Protein AF-A0A165PDV1-F1 (afdb_monomer_lite)

Structure (mmCIF, N/CA/C/O backbone):
data_AF-A0A165PDV1-F1
#
_entry.id   AF-A0A165PDV1-F1
#
loop_
_atom_site.group_PDB
_atom_site.id
_atom_site.type_symbol
_atom_site.label_atom_id
_atom_site.label_alt_id
_atom_site.label_comp_id
_atom_site.label_asym_id
_atom_site.label_entity_id
_atom_site.label_seq_id
_atom_site.pdbx_PDB_ins_code
_atom_site.Cartn_x
_atom_site.Cartn_y
_atom_site.Cartn_z
_atom_site.occupancy
_atom_site.B_iso_or_equiv
_atom_site.auth_seq_id
_atom_site.auth_comp_id
_atom_site.auth_asym_id
_atom_site.auth_atom_id
_atom_site.pdbx_PDB_model_num
ATOM 1 N N . MET A 1 1 ? 42.945 6.197 1.488 1.00 40.88 1 MET A N 1
ATOM 2 C CA . MET A 1 1 ? 42.603 5.191 0.458 1.00 40.88 1 MET A CA 1
ATOM 3 C C . MET A 1 1 ? 41.337 4.488 0.914 1.00 40.88 1 MET A C 1
ATOM 5 O O . MET A 1 1 ? 41.412 3.704 1.847 1.00 40.88 1 MET A O 1
ATOM 9 N N . SER A 1 2 ? 40.175 4.848 0.363 1.00 43.56 2 SER A N 1
ATOM 10 C CA . SER A 1 2 ? 38.901 4.255 0.790 1.00 43.56 2 SER A CA 1
ATOM 11 C C . SER A 1 2 ? 38.740 2.892 0.115 1.00 43.56 2 SER A C 1
ATOM 13 O O . SER A 1 2 ? 38.616 2.815 -1.110 1.00 43.56 2 SER A O 1
ATOM 15 N N . GLY A 1 3 ? 38.866 1.820 0.898 1.00 48.72 3 GLY A N 1
ATOM 16 C CA . GLY A 1 3 ? 38.749 0.447 0.422 1.00 48.72 3 GLY A CA 1
ATOM 17 C C . GLY A 1 3 ? 37.304 0.144 0.051 1.00 48.72 3 GLY A C 1
ATOM 18 O O . GLY A 1 3 ? 36.425 0.149 0.906 1.00 48.72 3 GLY A O 1
ATOM 19 N N . ARG A 1 4 ? 37.048 -0.117 -1.233 1.00 60.25 4 ARG A N 1
ATOM 20 C CA . ARG A 1 4 ? 35.773 -0.682 -1.680 1.00 60.25 4 ARG A CA 1
ATOM 21 C C . ARG A 1 4 ? 35.709 -2.121 -1.166 1.00 60.25 4 ARG A C 1
ATOM 23 O O . ARG A 1 4 ? 36.404 -2.982 -1.700 1.00 60.25 4 ARG A O 1
ATOM 30 N N . VAL A 1 5 ? 34.911 -2.364 -0.128 1.00 63.12 5 VAL A N 1
ATOM 31 C CA . VAL A 1 5 ? 34.589 -3.718 0.339 1.00 63.12 5 VAL A CA 1
ATOM 32 C C . VAL A 1 5 ? 33.750 -4.374 -0.753 1.00 63.12 5 VAL A C 1
ATOM 34 O O . VAL A 1 5 ? 32.590 -4.029 -0.964 1.00 63.12 5 VAL A O 1
ATOM 37 N N . GLN A 1 6 ? 34.372 -5.249 -1.536 1.00 61.44 6 GLN A N 1
ATOM 38 C CA . GLN A 1 6 ? 33.657 -6.086 -2.490 1.00 61.44 6 GLN A CA 1
ATOM 39 C C . GLN A 1 6 ? 32.950 -7.174 -1.678 1.00 61.44 6 GLN A C 1
ATOM 41 O O . GLN A 1 6 ? 33.619 -8.002 -1.070 1.00 61.44 6 GLN A O 1
ATOM 46 N N . LEU A 1 7 ? 31.616 -7.157 -1.639 1.00 64.62 7 LEU A N 1
ATOM 47 C CA . LEU A 1 7 ? 30.826 -8.285 -1.140 1.00 64.62 7 LEU A CA 1
ATOM 48 C C . LEU A 1 7 ? 31.029 -9.441 -2.127 1.00 64.62 7 LEU A C 1
ATOM 50 O O . LEU A 1 7 ? 30.546 -9.379 -3.258 1.00 64.62 7 LEU A O 1
ATOM 54 N N . GLN A 1 8 ? 31.838 -10.432 -1.748 1.00 64.81 8 GLN A N 1
ATOM 55 C CA . GLN A 1 8 ? 32.275 -11.506 -2.650 1.00 64.81 8 GLN A CA 1
ATOM 56 C C . GLN A 1 8 ? 31.318 -12.710 -2.676 1.00 64.81 8 GLN A C 1
ATOM 58 O O . GLN A 1 8 ? 31.471 -13.569 -3.542 1.00 64.81 8 GLN A O 1
ATOM 63 N N . HIS A 1 9 ? 30.288 -12.745 -1.822 1.00 70.00 9 HIS A N 1
ATOM 64 C CA . HIS A 1 9 ? 29.320 -13.844 -1.783 1.00 70.00 9 HIS A CA 1
ATOM 65 C C . HIS A 1 9 ? 27.869 -13.338 -1.711 1.00 70.00 9 HIS A C 1
ATOM 67 O O . HIS A 1 9 ? 27.380 -12.929 -0.658 1.00 70.00 9 HIS A O 1
ATOM 73 N N . LEU A 1 10 ? 27.191 -13.361 -2.866 1.00 81.25 10 LEU A N 1
ATOM 74 C CA . LEU A 1 10 ? 25.752 -13.125 -3.019 1.00 81.25 10 LEU A CA 1
ATOM 75 C C . LEU A 1 10 ? 25.093 -14.422 -3.504 1.00 81.25 10 LEU A C 1
ATOM 77 O O . LEU A 1 10 ? 25.479 -14.947 -4.549 1.00 81.25 10 LEU A O 1
ATOM 81 N N . GLU A 1 11 ? 24.095 -14.910 -2.774 1.00 82.62 11 GLU A N 1
ATOM 82 C CA . GLU A 1 11 ? 23.264 -16.054 -3.163 1.00 82.62 11 GLU A CA 1
ATOM 83 C C . GLU A 1 11 ? 21.840 -15.580 -3.474 1.00 82.62 11 GLU A C 1
ATOM 85 O O . GLU A 1 11 ? 21.378 -14.570 -2.943 1.00 82.62 11 GLU A O 1
ATOM 90 N N . LEU A 1 12 ? 21.153 -16.271 -4.384 1.00 82.12 12 LEU A N 1
ATOM 91 C CA . LEU A 1 12 ? 19.757 -15.974 -4.706 1.00 82.12 12 LEU A CA 1
ATOM 92 C C . LEU A 1 12 ? 18.858 -16.638 -3.662 1.00 82.12 12 LEU A C 1
ATOM 94 O O . LEU A 1 12 ? 18.940 -17.850 -3.468 1.00 82.12 12 LEU A O 1
ATOM 98 N N . ASP A 1 13 ? 18.005 -15.850 -3.014 1.00 81.56 13 ASP A N 1
ATOM 99 C CA . ASP A 1 13 ? 16.965 -16.369 -2.132 1.00 81.56 13 ASP A CA 1
ATOM 100 C C . ASP A 1 13 ? 15.826 -17.034 -2.929 1.00 81.56 13 ASP A C 1
ATOM 102 O O . ASP A 1 13 ? 15.763 -16.972 -4.161 1.00 81.56 13 ASP A O 1
ATOM 106 N N . GLU A 1 14 ? 14.898 -17.675 -2.219 1.00 80.38 14 GLU A N 1
ATOM 107 C CA . GLU A 1 14 ? 13.729 -18.357 -2.799 1.00 80.38 14 GLU A CA 1
ATOM 108 C C . GLU A 1 14 ? 12.829 -17.420 -3.630 1.00 80.38 14 GLU A C 1
ATOM 110 O O . GLU A 1 14 ? 12.057 -17.879 -4.472 1.00 80.38 14 GLU A O 1
ATOM 115 N N . ASN A 1 15 ? 12.966 -16.103 -3.443 1.00 80.06 15 ASN A N 1
ATOM 116 C CA . ASN A 1 15 ? 12.245 -15.065 -4.175 1.00 80.06 15 ASN A CA 1
ATOM 117 C C . ASN A 1 15 ? 13.046 -14.510 -5.372 1.00 80.06 15 ASN A C 1
ATOM 119 O O . ASN A 1 15 ? 12.583 -13.595 -6.057 1.00 80.06 15 ASN A O 1
ATOM 123 N N . GLY A 1 16 ? 14.232 -15.061 -5.658 1.00 81.06 16 GLY A N 1
ATOM 124 C CA . GLY A 1 16 ? 15.114 -14.629 -6.744 1.00 81.06 16 GLY A CA 1
ATOM 125 C C . GLY A 1 16 ? 15.864 -13.322 -6.462 1.00 81.06 16 GLY A C 1
ATOM 126 O O . GLY A 1 16 ? 16.356 -12.679 -7.393 1.00 81.06 16 GLY A O 1
ATOM 127 N N . THR A 1 17 ? 15.952 -12.915 -5.199 1.00 82.19 17 THR A N 1
ATOM 128 C CA . THR A 1 17 ? 16.648 -11.717 -4.721 1.00 82.19 17 THR A CA 1
ATOM 129 C C . THR A 1 17 ? 18.070 -12.083 -4.304 1.00 82.19 17 THR A C 1
ATOM 131 O O . THR A 1 17 ? 18.278 -13.045 -3.572 1.00 82.19 17 THR A O 1
ATOM 134 N N . ALA A 1 18 ? 19.075 -11.332 -4.762 1.00 80.50 18 ALA A N 1
ATOM 135 C CA . ALA A 1 18 ? 20.468 -11.579 -4.386 1.00 80.50 18 ALA A CA 1
ATOM 136 C C . ALA A 1 18 ? 20.749 -11.033 -2.974 1.00 80.50 18 ALA A C 1
ATOM 138 O O . ALA A 1 18 ? 20.727 -9.818 -2.770 1.00 80.50 18 ALA A O 1
ATOM 139 N N . VAL A 1 19 ? 21.030 -11.919 -2.018 1.00 78.69 19 VAL A N 1
ATOM 140 C CA . VAL A 1 19 ? 21.302 -11.598 -0.609 1.00 78.69 19 VAL A CA 1
ATOM 141 C C . VAL A 1 19 ? 22.721 -12.043 -0.242 1.00 78.69 19 VAL A C 1
ATOM 143 O O . VAL A 1 19 ? 23.192 -13.089 -0.686 1.00 78.69 19 VAL A O 1
ATOM 146 N N . SER A 1 20 ? 23.432 -11.234 0.551 1.00 80.62 20 SER A N 1
ATOM 147 C CA . SER A 1 20 ? 24.777 -11.584 1.028 1.00 80.62 20 SER A CA 1
ATOM 148 C C . SER A 1 20 ? 24.715 -12.675 2.092 1.00 80.62 20 SER A C 1
ATOM 150 O O . SER A 1 20 ? 23.933 -12.586 3.039 1.00 80.62 20 SER A O 1
ATOM 152 N N . THR A 1 21 ? 25.562 -13.694 1.947 1.00 69.50 21 THR A N 1
ATOM 153 C CA . THR A 1 21 ? 25.700 -14.783 2.926 1.00 69.50 21 THR A CA 1
ATOM 154 C C . THR A 1 21 ? 26.739 -14.497 4.004 1.00 69.50 21 THR A C 1
ATOM 156 O O . THR A 1 21 ? 26.901 -15.291 4.936 1.00 69.50 21 THR A O 1
ATOM 159 N N . ASP A 1 22 ? 27.437 -13.362 3.915 1.00 77.44 22 ASP A N 1
ATOM 160 C CA . ASP A 1 22 ? 28.474 -13.004 4.868 1.00 77.44 22 ASP A CA 1
ATOM 161 C C . ASP A 1 22 ? 27.867 -12.800 6.261 1.00 77.44 22 ASP A C 1
ATOM 163 O O . ASP A 1 22 ? 26.935 -12.020 6.465 1.00 77.44 22 ASP A O 1
ATOM 167 N N . LYS A 1 23 ? 28.441 -13.482 7.262 1.00 58.94 23 LYS A N 1
ATOM 168 C CA . LYS A 1 23 ? 28.029 -13.406 8.680 1.00 58.94 23 LYS A CA 1
ATOM 169 C C . LYS A 1 23 ? 27.973 -11.977 9.228 1.00 58.94 23 LYS A C 1
ATOM 171 O O . LYS A 1 23 ? 27.290 -11.737 10.218 1.00 58.94 23 LYS A O 1
ATOM 176 N N . TRP A 1 24 ? 28.684 -11.047 8.598 1.00 61.00 24 TRP A N 1
ATOM 177 C CA . TRP A 1 24 ? 28.699 -9.639 8.973 1.00 61.00 24 TRP A CA 1
ATOM 178 C C . TRP A 1 24 ? 27.461 -8.866 8.508 1.00 61.00 24 TRP A C 1
ATOM 180 O O . TRP A 1 24 ? 27.033 -7.965 9.217 1.00 61.00 24 TRP A O 1
ATOM 190 N N . ALA A 1 25 ? 26.836 -9.261 7.394 1.00 61.56 25 ALA A N 1
ATOM 191 C CA . ALA A 1 25 ? 25.625 -8.613 6.887 1.00 61.56 25 ALA A CA 1
ATOM 192 C C . ALA A 1 25 ? 24.410 -8.844 7.803 1.00 61.56 25 ALA A C 1
ATOM 194 O O . ALA A 1 25 ? 23.501 -8.022 7.844 1.00 61.56 25 ALA A O 1
ATOM 195 N N . LYS A 1 26 ? 24.404 -9.941 8.575 1.00 56.50 26 LYS A N 1
ATOM 196 C CA . LYS A 1 26 ? 23.395 -10.177 9.619 1.00 56.50 26 LYS A CA 1
ATOM 197 C C . LYS A 1 26 ? 23.551 -9.239 10.818 1.00 56.50 26 LYS A C 1
ATOM 199 O O . LYS A 1 26 ? 22.550 -8.878 11.408 1.00 56.50 26 LYS A O 1
ATOM 204 N N . ARG A 1 27 ? 24.776 -8.811 11.144 1.00 54.25 27 ARG A N 1
ATOM 205 C CA . ARG A 1 27 ? 25.052 -7.995 12.336 1.00 54.25 27 ARG A CA 1
ATOM 206 C C . ARG A 1 27 ? 24.675 -6.524 12.166 1.00 54.25 27 ARG A C 1
ATOM 208 O O . ARG A 1 27 ? 24.264 -5.915 13.138 1.00 54.25 27 ARG A O 1
ATOM 215 N N . ASP A 1 28 ? 24.759 -5.981 10.953 1.00 54.06 28 ASP A N 1
ATOM 216 C CA . ASP A 1 28 ? 24.302 -4.607 10.676 1.00 54.06 28 ASP A CA 1
ATOM 217 C C . ASP A 1 28 ? 22.769 -4.483 10.659 1.00 54.06 28 ASP A C 1
ATOM 219 O O . ASP A 1 28 ? 22.248 -3.376 10.709 1.00 54.06 28 ASP A O 1
ATOM 223 N N . LYS A 1 29 ? 22.031 -5.602 10.617 1.00 50.38 29 LYS A N 1
ATOM 224 C CA . LYS A 1 29 ? 20.566 -5.587 10.712 1.00 50.38 29 LYS A CA 1
ATOM 225 C C . LYS A 1 29 ? 20.054 -5.506 12.158 1.00 50.38 29 LYS A C 1
ATOM 227 O O . LYS A 1 29 ? 18.933 -5.060 12.353 1.00 50.38 29 LYS A O 1
ATOM 232 N N . ASP A 1 30 ? 20.875 -5.881 13.141 1.00 44.62 30 ASP A N 1
ATOM 233 C CA . ASP A 1 30 ? 20.475 -5.984 14.553 1.00 44.62 30 ASP A CA 1
ATOM 234 C C . ASP A 1 30 ? 20.898 -4.762 15.408 1.00 44.62 30 ASP A C 1
ATOM 236 O O . ASP A 1 30 ? 20.694 -4.769 16.617 1.00 44.62 30 ASP A O 1
ATOM 240 N N . VAL A 1 31 ? 21.515 -3.721 14.826 1.00 43.72 31 VAL A N 1
ATOM 241 C CA . VAL A 1 31 ? 22.030 -2.542 15.573 1.00 43.72 31 VAL A CA 1
ATOM 242 C C . VAL A 1 31 ? 21.138 -1.293 15.429 1.00 43.72 31 VAL A C 1
ATOM 244 O O . VAL A 1 31 ? 21.372 -0.300 16.105 1.00 43.72 31 VAL A O 1
ATOM 247 N N . ASP A 1 32 ? 20.080 -1.343 14.616 1.00 39.69 32 ASP A N 1
ATOM 248 C CA . ASP A 1 32 ? 19.134 -0.224 14.416 1.00 39.69 32 ASP A CA 1
ATOM 249 C C . ASP A 1 32 ? 17.796 -0.401 15.176 1.00 39.69 32 ASP A C 1
ATOM 251 O O . ASP A 1 32 ? 16.843 0.334 14.930 1.00 39.69 32 ASP A O 1
ATOM 255 N N . GLU A 1 33 ? 17.692 -1.373 16.095 1.00 44.47 33 GLU A N 1
ATOM 256 C CA . GLU A 1 33 ? 16.431 -1.712 16.793 1.00 44.47 33 GLU A CA 1
ATOM 257 C C . GLU A 1 33 ? 16.478 -1.501 18.324 1.00 44.47 33 GLU A C 1
ATOM 259 O O . GLU A 1 33 ? 15.664 -2.053 19.059 1.00 44.47 33 GLU A O 1
ATOM 264 N N . GLU A 1 34 ? 17.399 -0.669 18.824 1.00 46.69 34 GLU A N 1
ATOM 265 C CA . GLU A 1 34 ? 17.413 -0.241 20.233 1.00 46.69 34 GLU A CA 1
ATOM 266 C C . GLU A 1 34 ? 17.798 1.246 20.352 1.00 46.69 34 GLU A C 1
ATOM 268 O O . GLU A 1 34 ? 18.947 1.604 20.597 1.00 46.69 34 GLU A O 1
ATOM 273 N N . SER A 1 35 ? 16.821 2.133 20.145 1.00 35.59 35 SER A N 1
ATOM 274 C CA . SER A 1 35 ? 16.885 3.533 20.584 1.00 35.59 35 SER A CA 1
ATOM 275 C C . SER A 1 35 ? 15.494 3.986 21.024 1.00 35.59 35 SER A C 1
ATOM 277 O O . SER A 1 35 ? 14.691 4.434 20.213 1.00 35.59 35 SER A O 1
ATOM 279 N N . GLU A 1 36 ? 15.257 3.787 22.319 1.00 41.06 36 GLU A N 1
ATOM 280 C CA . GLU A 1 36 ? 14.521 4.654 23.250 1.00 41.06 36 GLU A CA 1
ATOM 281 C C . GLU A 1 36 ? 13.168 5.240 22.804 1.00 41.06 36 GLU A C 1
ATOM 283 O O . GLU A 1 36 ? 13.055 6.244 22.107 1.00 41.06 36 GLU A O 1
ATOM 288 N N . ASP A 1 37 ? 12.137 4.578 23.328 1.00 46.72 37 ASP A N 1
ATOM 289 C CA . ASP A 1 37 ? 10.961 5.143 23.992 1.00 46.72 37 ASP A CA 1
ATOM 290 C C . ASP A 1 37 ? 11.191 6.543 24.612 1.00 46.72 37 ASP A C 1
ATOM 292 O O . ASP A 1 37 ? 11.843 6.672 25.643 1.00 46.72 37 ASP A O 1
ATOM 296 N N . GLU A 1 38 ? 10.598 7.579 24.013 1.00 38.28 38 GLU A N 1
ATOM 297 C CA . GLU A 1 38 ? 10.063 8.738 24.739 1.00 38.28 38 GLU A CA 1
ATOM 298 C C . GLU A 1 38 ? 8.799 9.218 24.007 1.00 38.28 38 GLU A C 1
ATOM 300 O O . GLU A 1 38 ? 8.846 9.836 22.943 1.00 38.28 38 GLU A O 1
ATOM 305 N N . SER A 1 39 ? 7.642 8.833 24.547 1.00 47.12 39 SER A N 1
ATOM 306 C CA . SER A 1 39 ? 6.327 9.297 24.104 1.00 47.12 39 SER A CA 1
ATOM 307 C C . SER A 1 39 ? 5.935 10.545 24.894 1.00 47.12 39 SER A C 1
ATOM 309 O O . SER A 1 39 ? 5.445 10.432 26.016 1.00 47.12 39 SER A O 1
ATOM 311 N N . GLU A 1 40 ? 6.094 11.721 24.292 1.00 42.53 40 GLU A N 1
ATOM 312 C CA . GLU A 1 40 ? 5.403 12.953 24.688 1.00 42.53 40 GLU A CA 1
ATOM 313 C C . GLU A 1 40 ? 4.622 13.484 23.475 1.00 42.53 40 GLU A C 1
ATOM 315 O O . GLU A 1 40 ? 5.125 14.268 22.674 1.00 42.53 40 GLU A O 1
ATOM 320 N N . GLU A 1 41 ? 3.382 13.016 23.311 1.00 39.50 41 GLU A N 1
ATOM 321 C CA . GLU A 1 41 ? 2.392 13.674 22.452 1.00 39.50 41 GLU A CA 1
ATOM 322 C C . GLU A 1 41 ? 1.571 14.641 23.319 1.00 39.50 41 GLU A C 1
ATOM 324 O O . GLU A 1 41 ? 0.667 14.240 24.056 1.00 39.50 41 GLU A O 1
ATOM 329 N N . GLU A 1 42 ? 1.915 15.930 23.253 1.00 42.09 42 GLU A N 1
ATOM 330 C CA . GLU A 1 42 ? 1.002 17.017 23.604 1.00 42.09 42 GLU A CA 1
ATOM 331 C C . GLU A 1 42 ? -0.017 17.184 22.467 1.00 42.09 42 GLU A C 1
ATOM 333 O O . GLU A 1 42 ? 0.282 17.757 21.419 1.00 42.09 42 GLU A O 1
ATOM 338 N N . GLU A 1 43 ? -1.236 16.687 22.670 1.00 39.53 43 GLU A N 1
ATOM 339 C CA . GLU A 1 43 ? -2.384 17.078 21.853 1.00 39.53 43 GLU A CA 1
ATOM 340 C C . GLU A 1 43 ? -2.950 18.411 22.375 1.00 39.53 43 GLU A C 1
ATOM 342 O O . GLU A 1 43 ? -3.709 18.457 23.347 1.00 39.53 43 GLU A O 1
ATOM 347 N N . GLU A 1 44 ? -2.587 19.517 21.717 1.00 39.19 44 GLU A N 1
ATOM 348 C CA . GLU A 1 44 ? -3.406 20.732 21.719 1.00 39.19 44 GLU A CA 1
ATOM 349 C C . GLU A 1 44 ? -4.636 20.506 20.828 1.00 39.19 44 GLU A C 1
ATOM 351 O O . GLU A 1 44 ? -4.617 20.736 19.618 1.00 39.19 44 GLU A O 1
ATOM 356 N N . GLU A 1 45 ? -5.737 20.076 21.439 1.00 36.00 45 GLU A N 1
ATOM 357 C CA . GLU A 1 45 ? -7.057 20.122 20.814 1.00 36.00 45 GLU A CA 1
ATOM 358 C C . GLU A 1 45 ? -7.644 21.530 20.997 1.00 36.00 45 GLU A C 1
ATOM 360 O O . GLU A 1 45 ? -8.338 21.852 21.964 1.00 36.00 45 GLU A O 1
ATOM 365 N N . SER A 1 46 ? -7.295 22.403 20.054 1.00 46.75 46 SER A N 1
ATOM 366 C CA . SER A 1 46 ? -8.003 23.651 19.791 1.00 46.75 46 SER A CA 1
ATOM 367 C C . SER A 1 46 ? -9.271 23.332 18.999 1.00 46.75 46 SER A C 1
ATOM 369 O O . SER A 1 46 ? -9.241 23.350 17.770 1.00 46.75 46 SER A O 1
ATOM 371 N N . GLU A 1 47 ? -10.391 23.105 19.680 1.00 35.38 47 GLU A N 1
ATOM 372 C CA . GLU A 1 47 ? -11.708 23.159 19.040 1.00 35.38 47 GLU A CA 1
ATOM 373 C C . GLU A 1 47 ? -12.541 24.286 19.659 1.00 35.38 47 GLU A C 1
ATOM 375 O O . GLU A 1 47 ? -13.221 24.167 20.680 1.00 35.38 47 GLU A O 1
ATOM 380 N N . ASP A 1 48 ? -12.374 25.437 19.012 1.00 39.59 48 ASP A N 1
ATOM 381 C CA . ASP A 1 48 ? -13.325 26.529 18.898 1.00 39.59 48 ASP A CA 1
ATOM 382 C C . ASP A 1 48 ? -14.708 25.960 18.545 1.00 39.59 48 ASP A C 1
ATOM 384 O O . ASP A 1 48 ? -14.970 25.567 17.412 1.00 39.59 48 ASP A O 1
ATOM 388 N N . SER A 1 49 ? -15.585 25.851 19.543 1.00 34.84 49 SER A N 1
ATOM 389 C CA . SER A 1 49 ? -17.009 25.636 19.307 1.00 34.84 49 SER A CA 1
ATOM 390 C C . SER A 1 49 ? -17.709 26.962 19.535 1.00 34.84 49 SER A C 1
ATOM 392 O O . SER A 1 49 ? -18.119 27.288 20.654 1.00 34.84 49 SER A O 1
ATOM 394 N N . GLU A 1 50 ? -17.813 27.714 18.443 1.00 38.88 50 GLU A N 1
ATOM 395 C CA . GLU A 1 50 ? -18.727 28.832 18.308 1.00 38.88 50 GLU A CA 1
ATOM 396 C C . GLU A 1 50 ? -20.156 28.418 18.694 1.00 38.88 50 GLU A C 1
ATOM 398 O O . GLU A 1 50 ? -20.620 27.288 18.520 1.00 38.88 50 GLU A O 1
ATOM 403 N N . GLU A 1 51 ? -20.809 29.402 19.285 1.00 45.47 51 GLU A N 1
ATOM 404 C CA . GLU A 1 51 ? -22.186 29.483 19.725 1.00 45.47 51 GLU A CA 1
ATOM 405 C C . GLU A 1 51 ? -23.177 29.193 18.589 1.00 45.47 51 GLU A C 1
ATOM 407 O O . GLU A 1 51 ? -23.222 29.924 17.609 1.00 45.47 51 GLU A O 1
ATOM 412 N N . GLU A 1 52 ? -24.041 28.191 18.760 1.00 37.66 52 GLU A N 1
ATOM 413 C CA . GLU A 1 52 ? -25.351 28.163 18.105 1.00 37.66 52 GLU A CA 1
ATOM 414 C C . GLU A 1 52 ? -26.413 27.754 19.132 1.00 37.66 52 GLU A C 1
ATOM 416 O O . GLU A 1 52 ? -26.375 26.700 19.774 1.00 37.66 52 GLU A O 1
ATOM 421 N N . VAL A 1 53 ? -27.335 28.687 19.315 1.00 45.84 53 VAL A N 1
ATOM 422 C CA . VAL A 1 53 ? -28.530 28.643 20.145 1.00 45.84 53 VAL A CA 1
ATOM 423 C C . VAL A 1 53 ? -29.562 27.692 19.536 1.00 45.84 53 VAL A C 1
ATOM 425 O O . VAL A 1 53 ? -29.903 27.857 18.375 1.00 45.84 53 VAL A O 1
ATOM 428 N N . ASP A 1 54 ? -30.135 26.767 20.314 1.00 30.41 54 ASP A N 1
ATOM 429 C CA . ASP A 1 54 ? -31.588 26.539 20.267 1.00 30.41 54 ASP A CA 1
ATOM 430 C C . ASP A 1 54 ? -32.123 25.762 21.483 1.00 30.41 54 ASP A C 1
ATOM 432 O O . ASP A 1 54 ? -31.447 24.974 22.143 1.00 30.41 54 ASP A O 1
ATOM 436 N N . GLU A 1 55 ? -33.373 26.081 21.778 1.00 36.53 55 GLU A N 1
ATOM 437 C CA . GLU A 1 55 ? -34.173 25.925 22.981 1.00 36.53 55 GLU A CA 1
ATOM 438 C C . GLU A 1 55 ? -34.465 24.479 23.428 1.00 36.53 55 GLU A C 1
ATOM 440 O O . GLU A 1 55 ? -34.720 23.583 22.626 1.00 36.53 55 GLU A O 1
ATOM 445 N N . GLY A 1 56 ? -34.559 24.242 24.750 1.00 32.69 56 GLY A N 1
ATOM 446 C CA . GLY A 1 56 ? -34.973 22.913 25.216 1.00 32.69 56 GLY A CA 1
ATOM 447 C C . GLY A 1 56 ? -35.066 22.615 26.714 1.00 32.69 56 GLY A C 1
ATOM 448 O O . GLY A 1 56 ? -34.517 21.623 27.164 1.00 32.69 56 GLY A O 1
ATOM 449 N N . THR A 1 57 ? -35.855 23.393 27.462 1.00 32.12 57 THR A N 1
ATOM 450 C CA . THR A 1 57 ? -36.614 22.980 28.673 1.00 32.12 57 THR A CA 1
ATOM 451 C C . THR A 1 57 ? -35.898 22.483 29.962 1.00 32.12 57 THR A C 1
ATOM 453 O O . THR A 1 57 ? -35.573 21.314 30.155 1.00 32.12 57 THR A O 1
ATOM 456 N N . SER A 1 58 ? -35.999 23.364 30.970 1.00 37.62 58 SER A N 1
ATOM 457 C CA . SER A 1 58 ? -36.296 23.110 32.397 1.00 37.62 58 SER A CA 1
ATOM 458 C C . SER A 1 58 ? -35.143 22.759 33.352 1.00 37.62 58 SER A C 1
ATOM 460 O O . SER A 1 58 ? -34.716 21.624 33.506 1.00 37.62 58 SER A O 1
ATOM 462 N N . SER A 1 59 ? -34.748 23.708 34.196 1.00 37.56 59 SER A N 1
ATOM 463 C CA . SER A 1 59 ? -35.371 23.908 35.513 1.00 37.56 59 SER A CA 1
ATOM 464 C C . SER A 1 59 ? -34.570 24.930 36.324 1.00 37.56 59 SER A C 1
ATOM 466 O O . SER A 1 59 ? -33.348 25.013 36.302 1.00 37.56 59 SER A O 1
ATOM 468 N N . LYS A 1 60 ? -35.327 25.792 36.987 1.00 48.47 60 LYS A N 1
ATOM 469 C CA . LYS A 1 60 ? -34.911 27.049 37.593 1.00 48.47 60 LYS A CA 1
ATOM 470 C C . LYS A 1 60 ? -34.297 26.798 38.971 1.00 48.47 60 LYS A C 1
ATOM 472 O O . LYS A 1 60 ? -35.038 26.540 39.913 1.00 48.47 60 LYS A O 1
ATOM 477 N N . GLN A 1 61 ? -32.982 26.960 39.111 1.00 46.22 61 GLN A N 1
ATOM 478 C CA . GLN A 1 61 ? -32.351 27.356 40.375 1.00 46.22 61 GLN A CA 1
ATOM 479 C C . GLN A 1 61 ? -31.183 28.309 40.083 1.00 46.22 61 GLN A C 1
ATOM 481 O O . GLN A 1 61 ? -30.347 27.973 39.247 1.00 46.22 61 GLN A O 1
ATOM 486 N N . PRO A 1 62 ? -31.079 29.470 40.759 1.00 42.44 62 PRO A N 1
ATOM 487 C CA . PRO A 1 62 ? -29.865 30.271 40.718 1.00 42.44 62 PRO A CA 1
ATOM 488 C C . PRO A 1 62 ? -28.799 29.529 41.530 1.00 42.44 62 PRO A C 1
ATOM 490 O O . PRO A 1 62 ? -28.674 29.706 42.741 1.00 42.44 62 PRO A O 1
ATOM 493 N N . GLN A 1 63 ? -28.067 28.626 40.880 1.00 52.53 63 GLN A N 1
ATOM 494 C CA . GLN A 1 63 ? -26.806 28.147 41.425 1.00 52.53 63 GLN A CA 1
ATOM 495 C C . GLN A 1 63 ? -25.883 29.361 41.387 1.00 52.53 63 GLN A C 1
ATOM 497 O O . GLN A 1 63 ? -25.551 29.841 40.308 1.00 52.53 63 GLN A O 1
ATOM 502 N N . GLN A 1 64 ? -25.553 29.897 42.563 1.00 62.41 64 GLN A N 1
ATOM 503 C CA . GLN A 1 64 ? -24.483 30.877 42.717 1.00 62.41 64 GLN A CA 1
ATOM 504 C C . GLN A 1 64 ? -23.314 30.414 41.847 1.00 62.41 64 GLN A C 1
ATOM 506 O O . GLN A 1 64 ? -22.865 29.273 42.000 1.00 62.41 64 GLN A O 1
ATOM 511 N N . GLU A 1 65 ? -22.895 31.251 40.899 1.00 60.03 65 GLU A N 1
ATOM 512 C CA . GLU A 1 65 ? -21.758 30.988 40.018 1.00 60.03 65 GLU A CA 1
ATOM 513 C C . GLU A 1 65 ? -20.478 31.031 40.853 1.00 60.03 65 GLU A C 1
ATOM 515 O O . GLU A 1 65 ? -19.698 31.976 40.825 1.00 60.03 65 GLU A O 1
ATOM 520 N N . LEU A 1 66 ? -20.301 30.005 41.679 1.00 64.31 66 LEU A N 1
ATOM 521 C CA . LEU A 1 66 ? -19.075 29.758 42.397 1.00 64.31 66 LEU A CA 1
ATOM 522 C C . LEU A 1 66 ? -18.036 29.395 41.356 1.00 64.31 66 LEU A C 1
ATOM 524 O O . LEU A 1 66 ? -18.214 28.469 40.553 1.00 64.31 66 LEU A O 1
ATOM 528 N N . THR A 1 67 ? -16.937 30.127 41.393 1.00 76.50 67 THR A N 1
ATOM 529 C CA . THR A 1 67 ? -15.799 29.873 40.527 1.00 76.50 67 THR A CA 1
ATOM 530 C C . THR A 1 67 ? -15.322 28.426 40.712 1.00 76.50 67 THR A C 1
ATOM 532 O O . THR A 1 67 ? -15.512 27.788 41.755 1.00 76.50 67 THR A O 1
ATOM 535 N N . ARG A 1 68 ? -14.667 27.859 39.691 1.00 75.75 68 ARG A N 1
ATOM 536 C CA . ARG A 1 68 ? -14.140 26.479 39.737 1.00 75.75 68 ARG A CA 1
ATOM 537 C C . ARG A 1 68 ? -13.246 26.230 40.965 1.00 75.75 68 ARG A C 1
ATOM 539 O O . ARG A 1 68 ? -13.174 25.095 41.442 1.00 75.75 68 ARG A O 1
ATOM 546 N N . ALA A 1 69 ? -12.600 27.279 41.479 1.00 75.56 69 ALA A N 1
ATOM 547 C CA . ALA A 1 69 ? -11.810 27.260 42.706 1.00 75.56 69 ALA A CA 1
ATOM 548 C C . ALA A 1 69 ? -12.682 27.056 43.960 1.00 75.56 69 ALA A C 1
ATOM 550 O O . ALA A 1 69 ? -12.454 26.111 44.714 1.00 75.56 69 ALA A O 1
ATOM 551 N N . GLU A 1 70 ? -13.744 27.841 44.132 1.00 76.25 70 GLU A N 1
ATOM 552 C CA . GLU A 1 70 ? -14.645 27.753 45.291 1.00 76.25 70 GLU A CA 1
ATOM 553 C C . GLU A 1 70 ? -15.374 26.400 45.361 1.00 76.25 70 GLU A C 1
ATOM 555 O O . GLU A 1 70 ? -15.517 25.804 46.433 1.00 76.25 70 GLU A O 1
ATOM 560 N N . ARG A 1 71 ? -15.752 25.830 44.206 1.00 79.69 71 ARG A N 1
ATOM 561 C CA . ARG A 1 71 ? -16.316 24.466 44.135 1.00 79.69 71 ARG A CA 1
ATOM 562 C C . ARG A 1 71 ? -15.334 23.391 44.611 1.00 79.69 71 ARG A C 1
ATOM 564 O O . ARG A 1 71 ? -15.748 22.418 45.247 1.00 79.69 71 ARG A O 1
ATOM 571 N N . ARG A 1 72 ? -14.039 23.539 44.308 1.00 81.44 72 ARG A N 1
ATOM 572 C CA . ARG A 1 72 ? -12.993 22.599 44.751 1.00 81.44 72 ARG A CA 1
ATOM 573 C C . ARG A 1 72 ? -12.777 22.683 46.260 1.00 81.44 72 ARG A C 1
ATOM 575 O O . ARG A 1 72 ? -12.642 21.644 46.907 1.00 81.44 72 ARG A O 1
ATOM 582 N N . GLU A 1 73 ? -12.807 23.883 46.826 1.00 79.62 73 GLU A N 1
ATOM 583 C CA . GLU A 1 73 ? -12.658 24.086 48.269 1.00 79.62 73 GLU A CA 1
ATOM 584 C C . GLU A 1 73 ? -13.841 23.531 49.066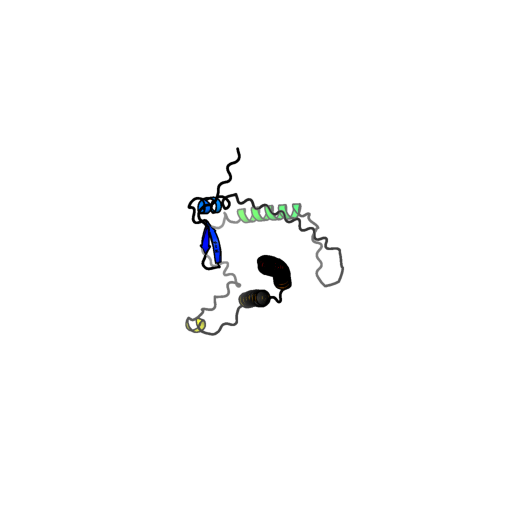 1.00 79.62 73 GLU A C 1
ATOM 586 O O . GLU A 1 73 ? -13.634 22.851 50.072 1.00 79.62 73 GLU A O 1
ATOM 591 N N . LEU A 1 74 ? -15.074 23.725 48.588 1.00 78.31 74 LEU A N 1
ATOM 592 C CA . LEU A 1 74 ? -16.268 23.138 49.205 1.00 78.31 74 LEU A CA 1
ATOM 593 C C . LEU A 1 74 ? -16.238 21.607 49.172 1.00 78.31 74 LEU A C 1
ATOM 595 O O . LEU A 1 74 ? -16.555 20.958 50.169 1.00 78.31 74 LEU A O 1
ATOM 599 N N . LYS A 1 75 ? -15.795 21.014 48.056 1.00 81.19 75 LYS A N 1
ATOM 600 C CA . LYS A 1 75 ? -15.634 19.557 47.944 1.00 81.19 75 LYS A CA 1
ATOM 601 C C . LYS A 1 75 ? -14.559 19.031 48.901 1.00 81.19 75 LYS A C 1
ATOM 603 O O . LYS A 1 75 ? -14.751 17.980 49.509 1.00 81.19 75 LYS A O 1
ATOM 608 N N . LYS A 1 76 ? -13.460 19.774 49.080 1.00 81.56 76 LYS A N 1
ATOM 609 C CA . LYS A 1 76 ? -12.386 19.429 50.024 1.00 81.56 76 LYS A CA 1
ATOM 610 C C . LYS A 1 76 ? -12.850 19.526 51.482 1.00 81.56 76 LYS A C 1
ATOM 612 O O . LYS A 1 76 ? -12.572 18.614 52.252 1.00 81.56 76 LYS A O 1
ATOM 617 N N . LYS A 1 77 ? -13.607 20.570 51.840 1.00 75.88 77 LYS A N 1
ATOM 618 C CA . LYS A 1 77 ? -14.206 20.721 53.179 1.00 75.88 77 LYS A CA 1
ATOM 619 C C . LYS A 1 77 ? -15.225 19.617 53.480 1.00 75.88 77 LYS A C 1
ATOM 621 O O . LYS A 1 77 ? -15.168 19.023 54.550 1.00 75.88 77 LYS A O 1
ATOM 626 N N . LYS A 1 78 ? -16.089 19.270 52.519 1.00 73.88 78 LYS A N 1
ATOM 627 C CA . LYS A 1 78 ? -17.067 18.180 52.677 1.00 73.88 78 LYS A CA 1
ATOM 628 C C . LYS A 1 78 ? -16.399 16.808 52.837 1.00 73.88 78 LYS A C 1
ATOM 630 O O . LYS A 1 78 ? -16.821 16.020 53.673 1.00 73.88 78 LYS A O 1
ATOM 635 N N . GLY A 1 79 ? -15.327 16.545 52.086 1.00 69.69 79 GLY A N 1
ATOM 636 C CA . GLY A 1 79 ? -14.544 15.312 52.232 1.00 69.69 79 GLY A CA 1
ATOM 637 C C . GLY A 1 79 ? -13.786 15.209 53.562 1.00 69.69 79 GLY A C 1
ATOM 638 O O . GLY A 1 79 ? -13.522 14.103 54.020 1.00 69.69 79 GLY A O 1
ATOM 639 N N . GLN A 1 80 ? -13.450 16.338 54.197 1.00 64.44 80 GLN A N 1
ATOM 640 C CA . GLN A 1 80 ? -12.850 16.355 55.536 1.00 64.44 80 GLN A CA 1
ATOM 641 C C . GLN A 1 80 ? -13.884 16.136 56.649 1.00 64.44 80 GLN A C 1
ATOM 643 O O . GLN A 1 80 ? -13.561 15.462 57.618 1.00 64.44 80 GLN A O 1
ATOM 648 N N . GLN A 1 81 ? -15.119 16.628 56.492 1.00 57.94 81 GLN A N 1
ATOM 649 C CA . GLN A 1 81 ? -16.208 16.357 57.443 1.00 57.94 81 GLN A CA 1
ATOM 650 C C . GLN A 1 81 ? -16.643 14.886 57.439 1.00 57.94 81 GLN A C 1
ATOM 652 O O . GLN A 1 81 ? -16.798 14.310 58.505 1.00 57.94 81 GLN A O 1
ATOM 657 N N . GLN A 1 82 ? -16.739 14.240 56.270 1.00 57.00 82 GLN A N 1
ATOM 658 C CA . GLN A 1 82 ? -17.075 12.806 56.208 1.00 57.00 82 GLN A CA 1
ATOM 659 C C . GLN A 1 82 ? -16.020 11.902 56.858 1.00 57.00 82 GLN A C 1
ATOM 661 O O . GLN A 1 82 ? -16.357 10.826 57.326 1.00 57.00 82 GLN A O 1
ATOM 666 N N . LYS A 1 83 ? -14.756 12.340 56.916 1.00 55.31 83 LYS A N 1
ATOM 667 C CA . LYS A 1 83 ? -13.690 11.606 57.612 1.00 55.31 83 LYS A CA 1
ATOM 668 C C . LYS A 1 83 ? -13.703 11.780 59.132 1.00 55.31 83 LYS A C 1
ATOM 670 O O . LYS A 1 83 ? -12.978 11.059 59.796 1.00 55.31 83 LYS A O 1
ATOM 675 N N . GLN A 1 84 ? -14.458 12.740 59.672 1.00 50.53 84 GLN A N 1
ATOM 676 C CA . GLN A 1 84 ? -14.591 12.932 61.122 1.00 50.53 84 GLN A CA 1
ATOM 677 C C . GLN A 1 84 ? -15.794 12.186 61.715 1.00 50.53 84 GLN A C 1
ATOM 679 O O . GLN A 1 84 ? -15.804 11.961 62.916 1.00 50.53 84 GLN A O 1
ATOM 684 N N . GLU A 1 85 ? -16.770 11.774 60.900 1.00 49.03 85 GLU A N 1
ATOM 685 C CA . GLU A 1 85 ? -17.931 10.981 61.349 1.00 49.03 85 GLU A CA 1
ATOM 686 C C . GLU A 1 85 ? -17.678 9.459 61.325 1.00 49.03 85 GLU A C 1
ATOM 688 O O . GLU A 1 85 ? -18.505 8.700 61.811 1.00 49.03 85 GLU A O 1
ATOM 693 N N . GLU A 1 86 ? -16.547 8.995 60.779 1.00 46.53 86 GLU A N 1
ATOM 694 C CA . GLU A 1 86 ? -16.218 7.561 60.659 1.00 46.53 86 GLU A CA 1
ATOM 695 C C . GLU A 1 86 ? -15.451 7.003 61.884 1.00 46.53 86 GLU A C 1
ATOM 697 O O . GLU A 1 86 ? -15.279 5.795 61.991 1.00 46.53 86 GLU A O 1
ATOM 702 N N . ASP A 1 87 ? -15.021 7.858 62.825 1.00 40.31 87 ASP A N 1
ATOM 703 C CA . ASP A 1 87 ? -14.223 7.471 64.011 1.00 40.31 87 ASP A CA 1
ATOM 704 C C . ASP A 1 87 ? -15.053 7.289 65.308 1.00 40.31 87 ASP A C 1
ATOM 706 O O . ASP A 1 87 ? -14.481 6.986 66.355 1.00 40.31 87 ASP A O 1
ATOM 710 N N . GLU A 1 88 ? -16.383 7.466 65.279 1.00 47.06 88 GLU A N 1
ATOM 711 C CA . GLU A 1 88 ? -17.219 7.499 66.501 1.00 47.06 88 GLU A CA 1
ATOM 712 C C . GLU A 1 88 ? -18.328 6.431 66.611 1.00 47.06 88 GLU A C 1
ATOM 714 O O . GLU A 1 88 ? -19.114 6.500 67.552 1.00 47.06 88 GLU A O 1
ATOM 719 N N . ASP A 1 89 ? -18.388 5.417 65.739 1.00 41.94 89 ASP A N 1
ATOM 720 C CA . ASP A 1 89 ? -19.474 4.414 65.788 1.00 41.94 89 ASP A CA 1
ATOM 721 C C . ASP A 1 89 ? -18.980 2.962 65.603 1.00 41.94 89 ASP A C 1
ATOM 723 O O . ASP A 1 89 ? -19.313 2.273 64.641 1.00 41.94 89 ASP A O 1
ATOM 727 N N . ASP A 1 90 ? -18.144 2.497 66.541 1.00 43.31 90 ASP A N 1
ATOM 728 C CA . ASP A 1 90 ? -17.816 1.070 66.739 1.00 43.31 90 ASP A CA 1
ATOM 729 C C . ASP A 1 90 ? -18.492 0.542 68.015 1.00 43.31 90 ASP A C 1
ATOM 731 O O . ASP A 1 90 ? -17.853 0.074 68.961 1.00 43.31 90 ASP A O 1
ATOM 735 N N . SER A 1 91 ? -19.818 0.655 68.074 1.00 44.16 91 SER A N 1
ATOM 736 C CA . SER A 1 91 ? -20.616 -0.110 69.029 1.00 44.16 91 SER A CA 1
ATOM 737 C C . SER A 1 91 ? -22.006 -0.400 68.478 1.00 44.16 91 SER A C 1
ATOM 739 O O . SER A 1 91 ? -22.811 0.502 68.294 1.00 44.16 91 SER A O 1
ATOM 741 N N . ASP A 1 92 ? -22.264 -1.699 68.325 1.00 43.28 92 ASP A N 1
ATOM 742 C CA . ASP A 1 92 ? -23.562 -2.364 68.188 1.00 43.28 92 ASP A CA 1
ATOM 743 C C . ASP A 1 92 ? -23.990 -2.784 66.769 1.00 43.28 92 ASP A C 1
ATOM 745 O O . ASP A 1 92 ? -24.412 -2.021 65.905 1.00 43.28 92 ASP A O 1
ATOM 749 N N . GLN A 1 93 ? -23.921 -4.106 66.568 1.00 55.19 93 GLN A N 1
ATOM 750 C CA . GLN A 1 93 ? -24.557 -4.838 65.481 1.00 55.19 93 GLN A CA 1
ATOM 751 C C . GLN A 1 93 ? -26.074 -4.584 65.467 1.00 55.19 93 GLN A C 1
ATOM 753 O O . GLN A 1 93 ? -26.819 -5.277 66.155 1.00 55.19 93 GLN A O 1
ATOM 758 N N . GLU A 1 94 ? -26.544 -3.703 64.587 1.00 56.69 94 GLU A N 1
ATOM 759 C CA . GLU A 1 94 ? -27.910 -3.738 64.056 1.00 56.69 94 GLU A CA 1
ATOM 760 C C . GLU A 1 94 ? -27.904 -3.611 62.519 1.00 56.69 94 GLU A C 1
ATOM 762 O O . GLU A 1 94 ? -27.036 -2.951 61.947 1.00 56.69 94 GLU A O 1
ATOM 767 N N . PRO A 1 95 ? -28.844 -4.257 61.797 1.00 57.91 95 PRO A N 1
ATOM 768 C CA . PRO A 1 95 ? -28.885 -4.280 60.334 1.00 57.91 95 PRO A CA 1
ATOM 769 C C . PRO A 1 95 ? -29.494 -2.984 59.780 1.00 57.91 95 PRO A C 1
ATOM 771 O O . PRO A 1 95 ? -30.506 -2.986 59.077 1.00 57.91 95 PRO A O 1
ATOM 774 N N . ILE A 1 96 ? -28.890 -1.852 60.104 1.00 57.38 96 ILE A N 1
ATOM 775 C CA . ILE A 1 96 ? -29.298 -0.535 59.628 1.00 57.38 96 ILE A CA 1
ATOM 776 C C . ILE A 1 96 ? -28.452 -0.247 58.394 1.00 57.38 96 ILE A C 1
ATOM 778 O O . ILE A 1 96 ? -27.300 0.127 58.528 1.00 57.38 96 ILE A O 1
ATOM 782 N N . LEU A 1 97 ? -29.030 -0.494 57.209 1.00 62.16 97 LEU A N 1
ATOM 783 C CA . LEU A 1 97 ? -28.559 -0.182 55.836 1.00 62.16 97 LEU A CA 1
ATOM 784 C C . LEU A 1 97 ? -28.566 -1.396 54.886 1.00 62.16 97 LEU A C 1
ATOM 786 O O . LEU A 1 97 ? -27.691 -1.559 54.035 1.00 62.16 97 LEU A O 1
ATOM 790 N N . ALA A 1 98 ? -29.617 -2.220 54.926 1.00 67.06 98 ALA A N 1
ATOM 791 C CA . ALA A 1 98 ? -29.977 -3.010 53.749 1.00 67.06 98 ALA A CA 1
ATOM 792 C C . ALA A 1 98 ? -30.436 -2.046 52.637 1.00 67.06 98 ALA A C 1
ATOM 794 O O . ALA A 1 98 ? -31.600 -1.651 52.575 1.00 67.06 98 ALA A O 1
ATOM 795 N N . ASN A 1 99 ? -29.500 -1.609 51.792 1.00 68.94 99 ASN A N 1
ATOM 796 C CA . ASN A 1 99 ? -29.784 -0.718 50.673 1.00 68.94 99 ASN A CA 1
ATOM 797 C C . ASN A 1 99 ? -30.851 -1.365 49.763 1.00 68.94 99 ASN A C 1
ATOM 799 O O . ASN A 1 99 ? -30.592 -2.435 49.206 1.00 68.94 99 ASN A O 1
ATOM 803 N N . PRO A 1 100 ? -32.021 -0.734 49.554 1.00 74.88 100 PRO A N 1
ATOM 804 C CA . PRO A 1 100 ? -33.094 -1.298 48.735 1.00 74.88 100 PRO A CA 1
ATOM 805 C C . PRO A 1 100 ? -32.717 -1.460 47.248 1.00 74.88 100 PRO A C 1
ATOM 807 O O . PRO A 1 100 ? -33.412 -2.167 46.523 1.00 74.88 100 PRO A O 1
ATOM 810 N N . ASN A 1 101 ? -31.606 -0.862 46.792 1.00 67.88 101 ASN A N 1
ATOM 811 C CA . ASN A 1 101 ? -31.027 -1.087 45.462 1.00 67.88 101 ASN A CA 1
ATOM 812 C C . ASN A 1 101 ? -30.071 -2.289 45.385 1.00 67.88 101 ASN A C 1
ATOM 814 O O . ASN A 1 101 ? -29.584 -2.601 44.297 1.00 67.88 101 ASN A O 1
ATOM 818 N N . ILE A 1 102 ? -29.804 -2.998 46.488 1.00 69.62 102 ILE A N 1
ATOM 819 C CA . ILE A 1 102 ? -29.207 -4.336 46.420 1.00 69.62 102 ILE A CA 1
ATOM 820 C C . ILE A 1 102 ? -30.317 -5.266 45.942 1.00 69.62 102 ILE A C 1
ATOM 822 O O . ILE A 1 102 ? -31.035 -5.906 46.708 1.00 69.62 102 ILE A O 1
ATOM 826 N N . THR A 1 103 ? -30.507 -5.293 44.626 1.00 63.31 103 THR A N 1
ATOM 827 C CA . THR A 1 103 ? -31.382 -6.262 43.984 1.00 63.31 103 THR A CA 1
ATOM 828 C C . THR A 1 103 ? -30.866 -7.640 44.363 1.00 63.31 103 THR A C 1
ATOM 830 O O . THR A 1 103 ? -29.753 -8.007 43.981 1.00 63.31 103 THR A O 1
ATOM 833 N N . VAL A 1 104 ? -31.655 -8.385 45.133 1.00 66.44 104 VAL A N 1
ATOM 834 C CA . VAL A 1 104 ? -31.385 -9.778 45.490 1.00 66.44 104 VAL A CA 1
ATOM 835 C C . VAL A 1 104 ? -31.067 -10.523 44.193 1.00 66.44 104 VAL A C 1
ATOM 837 O O . VAL A 1 104 ? -31.932 -10.670 43.327 1.00 66.44 104 VAL A O 1
ATOM 840 N N . GLY A 1 105 ? -29.793 -10.871 44.003 1.00 66.81 105 GLY A N 1
ATOM 841 C CA . GLY A 1 105 ? -29.276 -11.326 42.718 1.00 66.81 105 GLY A CA 1
ATOM 842 C C . GLY A 1 105 ? -30.099 -12.493 42.182 1.00 66.81 105 GLY A C 1
ATOM 843 O O . GLY A 1 105 ? -30.326 -13.484 42.879 1.00 66.81 105 GLY A O 1
ATOM 844 N N . LYS A 1 106 ? -30.568 -12.372 40.936 1.00 71.62 106 LYS A N 1
ATOM 845 C CA . LYS A 1 106 ? -31.229 -13.470 40.226 1.00 71.62 106 LYS A CA 1
ATOM 846 C C . LYS A 1 106 ? -30.237 -14.629 40.159 1.00 71.62 106 LYS A C 1
ATOM 848 O O . LYS A 1 106 ? -29.188 -14.515 39.531 1.00 71.62 106 LYS A O 1
ATOM 853 N N . LYS A 1 107 ? -30.557 -15.721 40.849 1.00 72.56 107 LYS A N 1
ATOM 854 C CA . LYS A 1 107 ? -29.732 -16.929 40.915 1.00 72.56 107 LYS A CA 1
ATOM 855 C C . LYS A 1 107 ? -29.738 -17.556 39.518 1.00 72.56 107 LYS A C 1
ATOM 857 O O . LYS A 1 107 ? -30.754 -18.114 39.110 1.00 72.56 107 LYS A O 1
ATOM 862 N N . LEU A 1 108 ? -28.659 -17.389 38.754 1.00 73.19 108 LEU A N 1
ATOM 863 C CA . LEU A 1 108 ? -28.527 -18.021 37.440 1.00 73.19 108 LEU A CA 1
ATOM 864 C C . LEU A 1 108 ? -28.353 -19.528 37.648 1.00 73.19 108 LEU A C 1
ATOM 866 O O . LEU A 1 108 ? -27.412 -19.965 38.309 1.00 73.19 108 LEU A O 1
ATOM 870 N N . ASN A 1 109 ? -29.278 -20.317 37.106 1.00 78.06 109 ASN A N 1
ATOM 871 C CA . ASN A 1 109 ? -29.180 -21.772 37.120 1.00 78.06 109 ASN A CA 1
ATOM 872 C C . ASN A 1 109 ? -28.228 -22.230 36.007 1.00 78.06 109 ASN A C 1
ATOM 874 O O . ASN A 1 109 ? -28.211 -21.650 34.925 1.00 78.06 109 ASN A O 1
ATOM 878 N N . ILE A 1 110 ? -27.479 -23.310 36.241 1.00 74.94 110 ILE A N 1
ATOM 879 C CA . ILE A 1 110 ? -26.488 -23.859 35.293 1.00 74.94 110 ILE A CA 1
ATOM 880 C C . ILE A 1 110 ? -27.125 -24.212 33.933 1.00 74.94 110 ILE A C 1
ATOM 882 O O . ILE A 1 110 ? -26.488 -24.070 32.894 1.00 74.94 110 ILE A O 1
ATOM 886 N N . ALA A 1 111 ? -28.405 -24.598 33.924 1.00 74.44 111 ALA A N 1
ATOM 887 C CA . ALA A 1 111 ? -29.171 -24.872 32.706 1.00 74.44 111 ALA A CA 1
ATOM 888 C C . ALA A 1 111 ? -29.395 -23.631 31.811 1.00 74.44 111 ALA A C 1
ATOM 890 O O . ALA A 1 111 ? -29.607 -23.776 30.612 1.00 74.44 111 ALA A O 1
ATOM 891 N N . ASP A 1 112 ? -29.315 -22.420 32.370 1.00 67.19 112 ASP A N 1
ATOM 892 C CA . ASP A 1 112 ? -29.599 -21.146 31.690 1.00 67.19 112 ASP A CA 1
ATOM 893 C C . ASP A 1 112 ? -28.341 -20.514 31.052 1.00 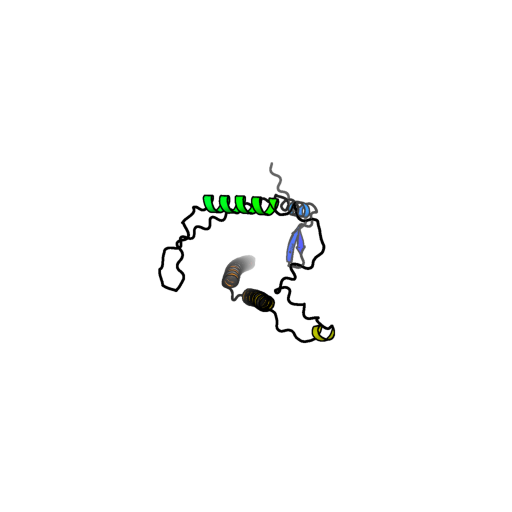67.19 112 ASP A C 1
ATOM 895 O O . ASP A 1 112 ? -28.390 -19.460 30.419 1.00 67.19 112 ASP A O 1
ATOM 899 N N . LEU A 1 113 ? -27.180 -21.163 31.215 1.00 68.19 113 LEU A N 1
ATOM 900 C CA . LEU A 1 113 ? -25.913 -20.771 30.583 1.00 68.19 113 LEU A CA 1
ATOM 901 C C . LEU A 1 113 ? -25.778 -21.294 29.143 1.00 68.19 113 LEU A C 1
ATOM 903 O O . LEU A 1 113 ? -24.924 -20.816 28.404 1.00 68.19 113 LEU A O 1
ATOM 907 N N . GLY A 1 114 ? -26.603 -22.269 28.747 1.00 68.38 114 GLY A N 1
ATOM 908 C CA . GLY A 1 114 ? -26.587 -22.866 27.406 1.00 68.38 114 GLY A CA 1
ATOM 909 C C . GLY A 1 114 ? -27.574 -22.243 26.414 1.00 68.38 114 GLY A C 1
ATOM 910 O O . GLY A 1 114 ? -27.537 -22.581 25.232 1.00 68.38 114 GLY A O 1
ATOM 911 N N . ALA A 1 115 ? -28.466 -21.357 26.868 1.00 71.00 115 ALA A N 1
ATOM 912 C CA . ALA A 1 115 ? -29.424 -20.688 25.995 1.00 71.00 115 ALA A CA 1
ATOM 913 C C . ALA A 1 115 ? -28.735 -19.561 25.199 1.00 71.00 115 ALA A C 1
ATOM 915 O O . ALA A 1 115 ? -27.918 -18.833 25.773 1.00 71.00 115 ALA A O 1
ATOM 916 N N . PRO A 1 116 ? -29.045 -19.382 23.898 1.00 66.94 116 PRO A N 1
ATOM 917 C CA . PRO A 1 116 ? -28.476 -18.307 23.094 1.00 66.94 116 PRO A CA 1
ATOM 918 C C . PRO A 1 116 ? -28.906 -16.959 23.677 1.00 66.94 116 PRO A C 1
ATOM 920 O O . PRO A 1 116 ? -30.037 -16.510 23.499 1.00 66.94 116 PRO A O 1
ATOM 923 N N . ARG A 1 117 ? -27.996 -16.328 24.417 1.00 73.44 117 ARG A N 1
ATOM 924 C CA . ARG A 1 117 ? -28.179 -14.976 24.932 1.00 73.44 117 ARG A CA 1
ATOM 925 C C . ARG A 1 117 ? -28.040 -13.994 23.780 1.00 73.44 117 ARG A C 1
ATOM 927 O O . ARG A 1 117 ? -27.071 -14.043 23.022 1.00 73.44 117 ARG A O 1
ATOM 934 N N . GLU A 1 118 ? -29.002 -13.087 23.668 1.00 77.12 118 GLU A N 1
ATOM 935 C CA . GLU A 1 118 ? -28.848 -11.917 22.817 1.00 77.12 118 GLU A CA 1
ATOM 936 C C . GLU A 1 118 ? -27.609 -11.145 23.274 1.00 77.12 118 GLU A C 1
ATOM 938 O O . GLU A 1 118 ? -27.440 -10.878 24.467 1.00 77.12 118 GLU A O 1
ATOM 943 N N . LEU A 1 119 ? -26.732 -10.830 22.318 1.00 77.38 119 LEU A N 1
ATOM 944 C CA . LEU A 1 119 ? -25.499 -10.093 22.576 1.00 77.38 119 LEU A CA 1
ATOM 945 C C . LEU A 1 119 ? -25.837 -8.807 23.319 1.00 77.38 119 LEU A C 1
ATOM 947 O O . LEU A 1 119 ? -26.736 -8.057 22.912 1.00 77.38 119 LEU A O 1
ATOM 951 N N . THR A 1 120 ? -25.111 -8.556 24.403 1.00 82.88 120 THR A N 1
ATOM 952 C CA . THR A 1 120 ? -25.261 -7.299 25.132 1.00 82.88 120 THR A CA 1
ATOM 953 C C . THR A 1 120 ? -24.939 -6.135 24.188 1.00 82.88 120 THR A C 1
ATOM 955 O O . THR A 1 120 ? -24.203 -6.304 23.218 1.00 82.88 120 THR A O 1
ATOM 958 N N . ARG A 1 121 ? -25.492 -4.935 24.428 1.00 84.12 121 ARG A N 1
ATOM 959 C CA . ARG A 1 121 ? -25.252 -3.765 23.549 1.00 84.12 121 ARG A CA 1
ATOM 960 C C . ARG A 1 121 ? -23.760 -3.573 23.241 1.00 84.12 121 ARG A C 1
ATOM 962 O O . ARG A 1 121 ? -23.393 -3.410 22.088 1.00 84.12 121 ARG A O 1
ATOM 969 N N . ARG A 1 122 ? -22.913 -3.732 24.264 1.00 84.44 122 ARG A N 1
ATOM 970 C CA . ARG A 1 122 ? -21.450 -3.682 24.140 1.00 84.44 122 ARG A CA 1
ATOM 971 C C . ARG A 1 122 ? -20.898 -4.745 23.188 1.00 84.44 122 ARG A C 1
ATOM 973 O O . ARG A 1 122 ? -20.111 -4.426 22.310 1.00 84.44 122 ARG A O 1
ATOM 980 N N . GLU A 1 123 ? -21.339 -5.991 23.321 1.00 87.00 123 GLU A N 1
ATOM 981 C CA . GLU A 1 123 ? -20.894 -7.090 22.456 1.00 87.00 123 GLU A CA 1
ATOM 982 C C . GLU A 1 123 ? -21.350 -6.922 21.001 1.00 87.00 123 GLU A C 1
ATOM 984 O O . GLU A 1 123 ? -20.664 -7.378 20.085 1.00 87.00 123 GLU A O 1
ATOM 989 N N . ARG A 1 124 ? -22.501 -6.276 20.772 1.00 89.25 124 ARG A N 1
ATOM 990 C CA . ARG A 1 124 ? -22.976 -5.954 19.422 1.00 89.25 124 ARG A CA 1
ATOM 991 C C . ARG A 1 124 ? -22.083 -4.900 18.773 1.00 89.25 124 ARG A C 1
ATOM 993 O O . ARG A 1 124 ? -21.556 -5.152 17.693 1.00 89.25 124 ARG A O 1
ATOM 1000 N N . ASP A 1 125 ? -21.820 -3.802 19.475 1.00 90.19 125 ASP A N 1
ATOM 1001 C CA . ASP A 1 125 ? -20.957 -2.727 18.976 1.00 90.19 125 ASP A CA 1
ATOM 1002 C C . ASP A 1 125 ? -19.518 -3.225 18.737 1.00 90.19 125 ASP A C 1
ATOM 1004 O O . ASP A 1 125 ? -18.860 -2.842 17.770 1.00 90.19 125 ASP A O 1
ATOM 1008 N N . GLU A 1 126 ? -19.008 -4.120 19.588 1.00 91.94 126 GLU A N 1
ATOM 1009 C CA . GLU A 1 126 ? -17.696 -4.745 19.396 1.00 91.94 126 GLU A CA 1
ATOM 1010 C C . GLU A 1 126 ? -17.643 -5.662 18.170 1.00 91.94 126 GLU A C 1
ATOM 1012 O O . GLU A 1 126 ? -16.625 -5.685 17.472 1.00 91.94 126 GLU A O 1
ATOM 1017 N N . LYS A 1 127 ? -18.714 -6.414 17.887 1.00 91.69 127 LYS A N 1
ATOM 1018 C CA . LYS A 1 127 ? -18.804 -7.231 16.670 1.00 91.69 127 LYS A CA 1
ATOM 1019 C C . LYS A 1 127 ? -18.887 -6.367 15.424 1.00 91.69 127 LYS A C 1
ATOM 1021 O O . LYS A 1 127 ? -18.117 -6.598 14.502 1.00 91.69 127 LYS A O 1
ATOM 1026 N N . GLU A 1 128 ? -19.713 -5.329 15.428 1.00 92.94 128 GLU A N 1
ATOM 1027 C CA . GLU A 1 128 ? -19.821 -4.404 14.297 1.00 92.94 128 GLU A CA 1
ATOM 1028 C C . GLU A 1 128 ? -18.489 -3.694 14.018 1.00 92.94 128 GLU A C 1
ATOM 1030 O O . GLU A 1 128 ? -18.066 -3.587 12.867 1.00 92.94 128 GLU A O 1
ATOM 1035 N N . LYS A 1 129 ? -17.749 -3.295 15.063 1.00 95.31 129 LYS A N 1
ATOM 1036 C CA . LYS A 1 129 ? -16.389 -2.750 14.911 1.00 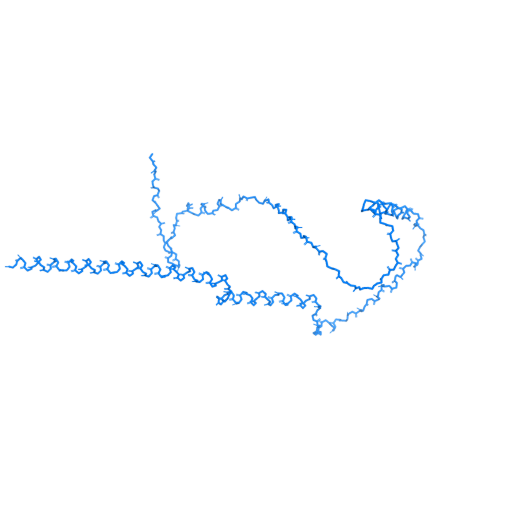95.31 129 LYS A CA 1
ATOM 1037 C C . LYS A 1 129 ? -15.419 -3.760 14.297 1.00 95.31 129 LYS A C 1
ATOM 1039 O O . LYS A 1 129 ? -14.587 -3.372 13.477 1.00 95.31 129 LYS A O 1
ATOM 1044 N N . LYS A 1 130 ? -15.490 -5.036 14.685 1.00 96.00 130 LYS A N 1
ATOM 1045 C CA . LYS A 1 130 ? -14.659 -6.102 14.096 1.00 96.00 130 LYS A CA 1
ATOM 1046 C C . LYS A 1 130 ? -15.030 -6.338 12.633 1.00 96.00 130 LYS A C 1
ATOM 1048 O O . LYS A 1 130 ? -14.151 -6.296 11.779 1.00 96.00 130 LYS A O 1
ATOM 1053 N N . GLU A 1 131 ? -16.316 -6.458 12.329 1.00 95.31 131 GLU A N 1
ATOM 1054 C CA . GLU A 1 131 ? -16.827 -6.645 10.968 1.00 95.31 131 GLU A CA 1
ATOM 1055 C C . GLU A 1 131 ? -16.481 -5.462 10.050 1.00 95.31 131 GLU A C 1
ATOM 1057 O O . GLU A 1 131 ? -16.118 -5.657 8.889 1.00 95.31 131 GLU A O 1
ATOM 1062 N N . ALA A 1 132 ? -16.524 -4.226 10.557 1.00 95.75 132 ALA A N 1
ATOM 1063 C CA . ALA A 1 132 ? -16.113 -3.041 9.810 1.00 95.75 132 ALA A CA 1
ATOM 1064 C C . ALA A 1 132 ? -14.613 -3.062 9.475 1.00 95.75 132 ALA A C 1
ATOM 1066 O O . ALA A 1 132 ? -14.237 -2.770 8.336 1.00 95.75 132 ALA A O 1
ATOM 1067 N N . LYS A 1 133 ? -13.761 -3.457 10.432 1.00 95.88 133 LYS A N 1
ATOM 1068 C CA . LYS A 1 133 ? -12.316 -3.631 10.207 1.00 95.88 133 LYS A CA 1
ATOM 1069 C C . LYS A 1 133 ? -12.037 -4.734 9.190 1.00 95.88 133 LYS A C 1
ATOM 1071 O O . LYS A 1 133 ? -11.291 -4.513 8.242 1.00 95.88 133 LYS A O 1
ATOM 1076 N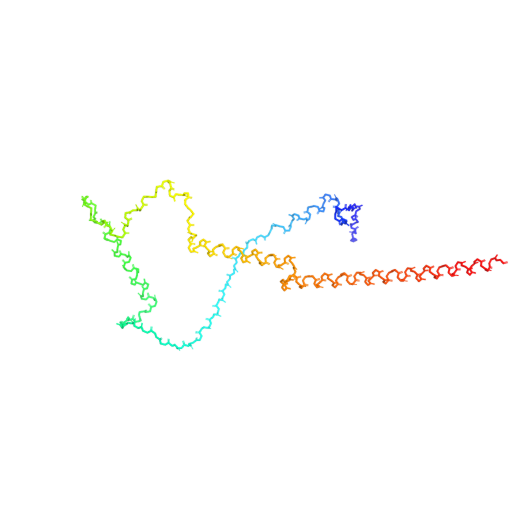 N . GLU A 1 134 ? -12.690 -5.885 9.323 1.00 96.00 134 GLU A N 1
ATOM 1077 C CA . GLU A 1 134 ? -12.579 -6.994 8.369 1.00 96.00 134 GLU A CA 1
ATOM 1078 C C . GLU A 1 134 ? -13.039 -6.589 6.968 1.00 96.00 134 GLU A C 1
ATOM 1080 O O . GLU A 1 134 ? -12.378 -6.893 5.976 1.00 96.00 134 GLU A O 1
ATOM 1085 N N . ARG A 1 135 ? -14.141 -5.841 6.863 1.00 96.19 135 ARG A N 1
ATOM 1086 C CA . ARG A 1 135 ? -14.617 -5.304 5.587 1.00 96.19 135 ARG A CA 1
ATOM 1087 C C . ARG A 1 135 ? -13.615 -4.326 4.982 1.00 96.19 135 ARG A C 1
ATOM 1089 O O . ARG A 1 135 ? -13.397 -4.377 3.770 1.00 96.19 135 ARG A O 1
ATOM 1096 N N . TYR A 1 136 ? -13.024 -3.450 5.792 1.00 96.12 136 TYR A N 1
ATOM 1097 C CA . TYR A 1 136 ? -11.982 -2.533 5.344 1.00 96.12 136 TYR A CA 1
ATOM 1098 C C . TYR A 1 136 ? -10.763 -3.297 4.822 1.00 96.12 136 TYR A C 1
ATOM 1100 O O . TYR A 1 136 ? -10.364 -3.072 3.681 1.00 96.12 136 TYR A O 1
ATOM 1108 N N . TRP A 1 137 ? -10.232 -4.251 5.593 1.00 96.44 137 TRP A N 1
ATOM 1109 C CA . TRP A 1 137 ? -9.104 -5.083 5.168 1.00 96.44 137 TRP A CA 1
ATOM 1110 C C . TRP A 1 137 ? -9.417 -5.858 3.895 1.00 96.44 137 TRP A C 1
ATOM 1112 O O . TRP A 1 137 ? -8.653 -5.794 2.939 1.00 96.44 137 TRP A O 1
ATOM 1122 N N . LYS A 1 138 ? -10.598 -6.469 3.804 1.00 96.88 138 LYS A N 1
ATOM 1123 C CA . LYS A 1 138 ? -11.044 -7.171 2.599 1.00 96.88 138 LYS A CA 1
ATOM 1124 C C . LYS A 1 138 ? -11.127 -6.252 1.376 1.00 96.88 138 LYS A C 1
ATOM 1126 O O . LYS A 1 138 ? -10.807 -6.668 0.264 1.00 96.88 138 LYS A O 1
ATOM 1131 N N . LEU A 1 139 ? -11.579 -5.008 1.538 1.00 96.75 139 LEU A N 1
ATOM 1132 C CA . LEU A 1 139 ? -11.588 -4.018 0.453 1.00 96.75 139 LEU A CA 1
ATOM 1133 C C . LEU A 1 139 ? -10.178 -3.535 0.103 1.00 96.75 139 LEU A C 1
ATOM 1135 O O . LEU A 1 139 ? -9.911 -3.249 -1.066 1.00 96.75 139 LEU A O 1
ATOM 1139 N N . HIS A 1 140 ? -9.294 -3.446 1.093 1.00 96.62 140 HIS A N 1
ATOM 1140 C CA . HIS A 1 140 ? -7.906 -3.046 0.918 1.00 96.62 140 HIS A CA 1
ATOM 1141 C C . HIS A 1 140 ? -7.119 -4.113 0.149 1.00 96.62 140 HIS A C 1
ATOM 1143 O O . HIS A 1 140 ? -6.490 -3.795 -0.855 1.00 96.62 140 HIS A O 1
ATOM 1149 N N . GLU A 1 141 ? -7.255 -5.384 0.526 1.00 94.31 141 GLU A N 1
ATOM 1150 C CA . GLU A 1 141 ? -6.695 -6.531 -0.200 1.00 94.31 141 GLU A CA 1
ATOM 1151 C C . GLU A 1 141 ? -7.197 -6.600 -1.646 1.00 94.31 141 GLU A C 1
ATOM 1153 O O . GLU A 1 141 ? -6.445 -6.908 -2.566 1.00 94.31 141 GLU A O 1
ATOM 1158 N N . GLN A 1 142 ? -8.468 -6.254 -1.877 1.00 95.00 142 GLN A N 1
ATOM 1159 C CA . GLN A 1 142 ? -9.036 -6.156 -3.226 1.00 95.00 142 GLN A CA 1
ATOM 1160 C C . GLN A 1 142 ? -8.529 -4.946 -4.026 1.00 95.00 142 GLN A C 1
ATOM 1162 O O . GLN A 1 142 ? -8.927 -4.779 -5.180 1.00 95.00 142 GLN A O 1
ATOM 1167 N N . GLY A 1 143 ? -7.720 -4.066 -3.434 1.00 95.44 143 GLY A N 1
ATOM 1168 C CA . GLY A 1 143 ? -7.235 -2.859 -4.096 1.00 95.44 143 GLY A CA 1
ATOM 1169 C C . GLY A 1 143 ? -8.314 -1.797 -4.304 1.00 95.44 143 GLY A C 1
ATOM 1170 O O . GLY A 1 143 ? -8.199 -0.977 -5.211 1.00 95.44 143 GLY A O 1
ATOM 1171 N N . LYS A 1 144 ? -9.412 -1.830 -3.538 1.00 95.44 144 LYS A N 1
ATOM 1172 C CA . LYS A 1 144 ? -10.549 -0.908 -3.717 1.00 95.44 144 LYS A CA 1
ATOM 1173 C C . LYS A 1 144 ? -10.452 0.346 -2.854 1.00 95.44 144 LYS A C 1
ATOM 1175 O O . LYS A 1 144 ? -11.064 1.355 -3.216 1.00 95.44 144 LYS A O 1
ATOM 1180 N N . THR A 1 145 ? -9.695 0.293 -1.761 1.00 96.69 145 THR A N 1
ATOM 1181 C CA . THR A 1 145 ? -9.371 1.462 -0.932 1.00 96.69 145 THR A CA 1
ATOM 1182 C C . THR A 1 145 ? -8.480 2.431 -1.705 1.00 96.69 145 THR A C 1
ATOM 1184 O O . THR A 1 145 ? -7.744 2.037 -2.609 1.00 96.69 145 THR A O 1
ATOM 1187 N N . GLU A 1 146 ? -8.555 3.717 -1.378 1.00 95.12 146 GLU A N 1
ATOM 1188 C CA . GLU A 1 146 ? -7.766 4.753 -2.059 1.00 95.12 146 GLU A CA 1
ATOM 1189 C C . GLU A 1 146 ? -6.261 4.528 -1.891 1.00 95.12 146 GLU A C 1
ATOM 1191 O O . GLU A 1 146 ? -5.515 4.635 -2.864 1.00 95.12 146 GLU A O 1
ATOM 1196 N N . GLN A 1 147 ? -5.841 4.106 -0.695 1.00 94.06 147 GLN A N 1
ATOM 1197 C CA . GLN A 1 147 ? -4.459 3.727 -0.394 1.00 94.06 147 GLN A CA 1
ATOM 1198 C C . GLN A 1 147 ? -3.978 2.587 -1.301 1.00 94.06 147 GLN A C 1
ATOM 1200 O O . GLN A 1 147 ? -3.003 2.747 -2.033 1.00 94.06 147 GLN A O 1
ATOM 1205 N N . ALA A 1 148 ? -4.712 1.471 -1.353 1.00 96.62 148 ALA A N 1
ATOM 1206 C CA . ALA A 1 148 ? -4.307 0.330 -2.168 1.00 96.62 148 ALA A CA 1
ATOM 1207 C C . ALA A 1 148 ? -4.334 0.654 -3.673 1.00 96.62 148 ALA A C 1
ATOM 1209 O O . ALA A 1 148 ? -3.472 0.200 -4.424 1.00 96.62 148 ALA A O 1
ATOM 1210 N N . LYS A 1 149 ? -5.271 1.496 -4.135 1.00 96.62 149 LYS A N 1
ATOM 1211 C CA . LYS A 1 149 ? -5.267 2.007 -5.518 1.00 96.62 149 LYS A CA 1
ATOM 1212 C C . LYS A 1 149 ? -4.020 2.834 -5.817 1.00 96.62 149 LYS A C 1
ATOM 1214 O O . LYS A 1 149 ? -3.442 2.674 -6.892 1.00 96.62 149 LYS A O 1
ATOM 1219 N N . ALA A 1 150 ? -3.613 3.709 -4.900 1.00 97.81 150 ALA A N 1
ATOM 1220 C CA . ALA A 1 150 ? -2.416 4.525 -5.057 1.00 97.81 150 ALA A CA 1
ATOM 1221 C C . ALA A 1 150 ? -1.152 3.654 -5.134 1.00 97.81 150 ALA A C 1
ATOM 1223 O O . ALA A 1 150 ? -0.324 3.855 -6.027 1.00 97.81 150 ALA A O 1
ATOM 1224 N N . ASP A 1 151 ? -1.044 2.636 -4.281 1.00 96.38 151 ASP A N 1
ATOM 1225 C CA . ASP A 1 151 ? 0.076 1.693 -4.299 1.00 96.38 151 ASP A CA 1
ATOM 1226 C C . ASP A 1 151 ? 0.103 0.855 -5.576 1.00 96.38 151 ASP A C 1
ATOM 1228 O O . ASP A 1 151 ? 1.145 0.738 -6.228 1.00 96.38 151 ASP A O 1
ATOM 1232 N N . LEU A 1 152 ? -1.048 0.344 -6.021 1.00 96.25 152 LEU A N 1
ATOM 1233 C CA . LEU A 1 152 ? -1.148 -0.354 -7.302 1.00 96.25 152 LEU A CA 1
ATOM 1234 C C . LEU A 1 152 ? -0.774 0.554 -8.480 1.00 96.25 152 LEU A C 1
ATOM 1236 O O . LEU A 1 152 ? -0.068 0.109 -9.387 1.00 96.25 152 LEU A O 1
ATOM 1240 N N . ALA A 1 153 ? -1.181 1.825 -8.464 1.00 96.81 153 ALA A N 1
ATOM 1241 C CA . ALA A 1 153 ? -0.799 2.798 -9.484 1.00 96.81 153 ALA A CA 1
ATOM 1242 C C . ALA A 1 153 ? 0.712 3.080 -9.464 1.00 96.81 153 ALA A C 1
ATOM 1244 O O . ALA A 1 153 ? 1.341 3.174 -10.522 1.00 96.81 153 ALA A O 1
ATOM 1245 N N . ARG A 1 154 ? 1.324 3.164 -8.276 1.00 97.31 154 ARG A N 1
ATOM 1246 C CA . ARG A 1 154 ? 2.778 3.301 -8.118 1.00 97.31 154 ARG A CA 1
ATOM 1247 C C . ARG A 1 154 ? 3.510 2.094 -8.699 1.00 97.31 154 ARG A C 1
ATOM 1249 O O . ARG A 1 154 ? 4.438 2.261 -9.490 1.00 97.31 154 ARG A O 1
ATOM 1256 N N . LEU A 1 155 ? 3.063 0.884 -8.365 1.00 96.62 155 LEU A N 1
ATOM 1257 C CA . LEU A 1 155 ? 3.621 -0.356 -8.904 1.00 96.62 155 LEU A CA 1
ATOM 1258 C C . LEU A 1 155 ? 3.436 -0.453 -10.423 1.00 96.62 155 LEU A C 1
ATOM 1260 O O . LEU A 1 155 ? 4.350 -0.892 -11.117 1.00 96.62 155 LEU A O 1
ATOM 1264 N N . ALA A 1 156 ? 2.293 -0.018 -10.956 1.00 97.12 156 ALA A N 1
ATOM 1265 C CA . ALA A 1 156 ? 2.039 0.008 -12.394 1.00 97.12 156 ALA A CA 1
ATOM 1266 C C . ALA A 1 156 ? 3.018 0.930 -13.138 1.00 97.12 156 ALA A C 1
ATOM 1268 O O . ALA A 1 156 ? 3.557 0.519 -14.163 1.00 97.12 156 ALA A O 1
ATOM 1269 N N . LYS A 1 157 ? 3.322 2.120 -12.598 1.00 97.81 157 LYS A N 1
ATOM 1270 C CA . LYS A 1 157 ? 4.351 3.014 -13.165 1.00 97.81 157 LYS A CA 1
ATOM 1271 C C . LYS A 1 157 ? 5.719 2.335 -13.210 1.00 97.81 157 LYS A C 1
ATOM 1273 O O . LYS A 1 157 ? 6.350 2.307 -14.258 1.00 97.81 157 LYS A O 1
ATOM 1278 N N . ILE A 1 158 ? 6.130 1.694 -12.114 1.00 97.88 158 ILE A N 1
ATOM 1279 C CA . ILE A 1 158 ? 7.412 0.973 -12.055 1.00 97.88 158 ILE A CA 1
ATOM 1280 C C . ILE A 1 158 ? 7.452 -0.175 -13.072 1.00 97.88 158 ILE A C 1
ATOM 1282 O O . ILE A 1 158 ? 8.478 -0.383 -13.720 1.00 97.88 158 ILE A O 1
ATOM 1286 N N . ARG A 1 159 ? 6.358 -0.934 -13.227 1.00 97.94 159 ARG A N 1
ATOM 1287 C CA . ARG A 1 159 ? 6.274 -1.987 -14.251 1.00 97.94 159 ARG A CA 1
ATOM 1288 C C . ARG A 1 159 ? 6.409 -1.400 -15.654 1.00 97.94 159 ARG A C 1
ATOM 1290 O O . ARG A 1 159 ? 7.242 -1.891 -16.409 1.00 97.94 159 ARG A O 1
ATOM 1297 N N . ALA A 1 160 ? 5.690 -0.321 -15.962 1.00 97.75 160 ALA A N 1
ATOM 1298 C CA . ALA A 1 160 ? 5.779 0.356 -17.253 1.00 97.75 160 ALA A CA 1
ATOM 1299 C C . ALA A 1 160 ? 7.199 0.877 -17.540 1.00 97.75 160 ALA A C 1
ATOM 1301 O O . ALA A 1 160 ? 7.726 0.658 -18.629 1.00 97.75 160 ALA A O 1
ATOM 1302 N N . ASP A 1 161 ? 7.861 1.485 -16.554 1.00 97.25 161 ASP A N 1
ATOM 1303 C CA . ASP A 1 161 ? 9.236 1.976 -16.697 1.00 97.25 161 ASP A CA 1
ATOM 1304 C C . ASP A 1 161 ? 10.227 0.830 -16.927 1.00 97.25 161 ASP A C 1
ATOM 1306 O O . ASP A 1 161 ? 11.124 0.924 -17.771 1.00 97.25 161 ASP A O 1
ATOM 1310 N N . ARG A 1 162 ? 10.052 -0.289 -16.213 1.00 97.62 162 ARG A N 1
ATOM 1311 C CA . ARG A 1 162 ? 10.867 -1.496 -16.398 1.00 97.62 162 ARG A CA 1
ATOM 1312 C C . ARG A 1 162 ? 10.652 -2.108 -17.774 1.00 97.62 162 ARG A C 1
ATOM 1314 O O . ARG A 1 162 ? 11.633 -2.447 -18.433 1.00 97.62 162 ARG A O 1
ATOM 1321 N N . GLU A 1 163 ? 9.411 -2.231 -18.223 1.00 96.81 163 GLU A N 1
ATOM 1322 C CA . GLU A 1 163 ? 9.079 -2.752 -19.550 1.00 96.81 163 GLU A CA 1
ATOM 1323 C C . GLU A 1 163 ? 9.628 -1.846 -20.654 1.00 96.81 163 GLU A C 1
ATOM 1325 O O . GLU A 1 163 ? 10.278 -2.337 -21.577 1.00 96.81 163 GLU A O 1
ATOM 1330 N N . ALA A 1 164 ? 9.484 -0.526 -20.526 1.00 96.69 164 ALA A N 1
ATOM 1331 C CA . ALA A 1 164 ? 10.054 0.435 -21.463 1.00 96.69 164 ALA A CA 1
ATOM 1332 C C . ALA A 1 164 ? 11.589 0.362 -21.496 1.00 96.69 164 ALA A C 1
ATOM 1334 O O . ALA A 1 164 ? 12.191 0.384 -22.570 1.00 96.69 164 ALA A O 1
ATOM 1335 N N . ALA A 1 165 ? 12.246 0.231 -20.341 1.00 95.88 165 ALA A N 1
ATOM 1336 C CA . ALA A 1 165 ? 13.694 0.059 -20.268 1.00 95.88 165 ALA A CA 1
ATOM 1337 C C . ALA A 1 165 ? 14.148 -1.271 -20.891 1.00 95.88 165 ALA A C 1
ATOM 1339 O O . ALA A 1 165 ? 15.138 -1.303 -21.625 1.00 95.88 165 ALA A O 1
ATOM 1340 N N . GLN A 1 166 ? 13.425 -2.367 -20.647 1.00 96.00 166 GLN A N 1
ATOM 1341 C CA . GLN A 1 166 ? 13.704 -3.661 -21.270 1.00 96.00 166 GLN A CA 1
ATOM 1342 C C . GLN A 1 166 ? 13.484 -3.621 -22.783 1.00 96.00 166 GLN A C 1
ATOM 1344 O O . GLN A 1 166 ? 14.315 -4.145 -23.522 1.00 96.00 166 GLN A O 1
ATOM 1349 N N . ALA A 1 167 ? 12.420 -2.974 -23.257 1.00 95.62 167 ALA A N 1
ATOM 1350 C CA . ALA A 1 167 ? 12.153 -2.791 -24.679 1.00 95.62 167 ALA A CA 1
ATOM 1351 C C . ALA A 1 167 ? 13.259 -1.968 -25.354 1.00 95.62 167 ALA A C 1
ATOM 1353 O O . ALA A 1 167 ? 13.773 -2.380 -26.391 1.00 95.62 167 ALA A O 1
ATOM 1354 N N . LYS A 1 168 ? 13.706 -0.868 -24.730 1.00 95.62 168 LYS A N 1
ATOM 1355 C CA . LYS A 1 168 ? 14.848 -0.072 -25.213 1.00 95.62 168 LYS A CA 1
ATOM 1356 C C . LYS A 1 168 ? 16.130 -0.901 -25.293 1.00 95.62 168 LYS A C 1
ATOM 1358 O O . LYS A 1 168 ? 16.794 -0.887 -26.324 1.00 95.62 168 LYS A O 1
ATOM 1363 N N . ARG A 1 169 ? 16.447 -1.678 -24.249 1.00 94.69 169 ARG A N 1
ATOM 1364 C CA . ARG A 1 169 ? 17.622 -2.570 -24.240 1.00 94.69 169 ARG A CA 1
ATOM 1365 C C . ARG A 1 169 ? 17.545 -3.647 -25.321 1.00 94.69 169 ARG A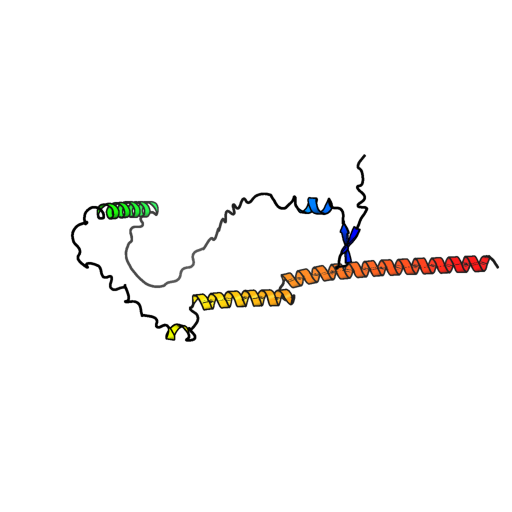 C 1
ATOM 1367 O O . ARG A 1 169 ? 18.552 -3.922 -25.965 1.00 94.69 169 ARG A O 1
ATOM 1374 N N . LYS A 1 170 ? 16.371 -4.251 -25.534 1.00 95.31 170 LYS A N 1
ATOM 1375 C CA . LYS A 1 170 ? 16.159 -5.247 -26.596 1.00 95.31 170 LYS A CA 1
ATOM 1376 C C . LYS A 1 170 ? 16.328 -4.624 -27.982 1.00 95.31 170 LYS A C 1
ATOM 1378 O O . LYS A 1 170 ? 17.077 -5.166 -28.784 1.00 95.31 170 LYS A O 1
ATOM 1383 N N . ALA A 1 171 ? 15.729 -3.460 -28.229 1.00 94.25 171 ALA A N 1
ATOM 1384 C CA . ALA A 1 171 ? 15.858 -2.753 -29.502 1.00 94.25 171 ALA A CA 1
ATOM 1385 C C . ALA A 1 171 ? 17.313 -2.346 -29.803 1.00 94.25 171 ALA A C 1
ATOM 1387 O O . ALA A 1 171 ? 17.787 -2.529 -30.922 1.00 94.25 171 ALA A O 1
ATOM 1388 N N . GLU A 1 172 ? 18.051 -1.847 -28.807 1.00 92.75 172 GLU A N 1
ATOM 1389 C CA . GLU A 1 172 ? 19.473 -1.518 -28.963 1.00 92.75 172 GLU A CA 1
ATOM 1390 C C . GLU A 1 172 ? 20.321 -2.771 -29.233 1.00 92.75 172 GLU A C 1
ATOM 1392 O O . GLU A 1 172 ? 21.172 -2.770 -30.126 1.00 92.75 172 GLU A O 1
ATOM 1397 N N . ALA A 1 173 ? 20.065 -3.866 -28.511 1.00 94.62 173 ALA A N 1
ATOM 1398 C CA . ALA A 1 173 ? 20.760 -5.132 -28.721 1.00 94.62 173 ALA A CA 1
ATOM 1399 C C . ALA A 1 173 ? 20.494 -5.710 -30.122 1.00 94.62 173 ALA A C 1
ATOM 1401 O O . ALA A 1 173 ? 21.427 -6.172 -30.780 1.00 94.62 173 ALA A O 1
ATOM 1402 N N . GLU A 1 174 ? 19.252 -5.648 -30.606 1.00 93.62 174 GLU A N 1
ATOM 1403 C CA . GLU A 1 174 ? 18.879 -6.087 -31.953 1.00 93.62 174 GLU A CA 1
ATOM 1404 C C . GLU A 1 174 ? 19.499 -5.203 -33.038 1.00 93.62 174 GLU A C 1
ATOM 1406 O O . GLU A 1 174 ? 20.039 -5.731 -34.012 1.00 93.62 174 GLU A O 1
ATOM 1411 N N . ALA A 1 175 ? 19.509 -3.878 -32.859 1.00 93.50 175 ALA A N 1
ATOM 1412 C CA . ALA A 1 175 ? 20.166 -2.953 -33.781 1.00 93.50 175 ALA A CA 1
ATOM 1413 C C . ALA A 1 175 ? 21.676 -3.221 -33.862 1.00 93.50 175 ALA A C 1
ATOM 1415 O O . ALA A 1 175 ? 22.227 -3.361 -34.957 1.00 93.50 175 ALA A O 1
ATOM 1416 N N . ARG A 1 176 ? 22.335 -3.395 -32.709 1.00 92.62 176 ARG A N 1
ATOM 1417 C CA . ARG A 1 176 ? 23.762 -3.729 -32.637 1.00 92.62 176 ARG A CA 1
ATOM 1418 C C . ARG A 1 176 ? 24.060 -5.094 -33.257 1.00 92.62 176 ARG A C 1
ATOM 1420 O O . ARG A 1 176 ? 25.056 -5.243 -33.963 1.00 92.62 176 ARG A O 1
ATOM 1427 N N . ALA A 1 177 ? 23.204 -6.091 -33.034 1.00 93.25 177 ALA A N 1
ATOM 1428 C CA . ALA A 1 177 ? 23.345 -7.410 -33.647 1.00 93.25 177 ALA A CA 1
ATOM 1429 C C . ALA A 1 177 ? 23.139 -7.359 -35.170 1.00 93.25 177 ALA A C 1
ATOM 1431 O O . ALA A 1 177 ? 23.873 -8.012 -35.913 1.00 93.25 177 ALA A O 1
ATOM 1432 N N . ALA A 1 178 ? 22.176 -6.572 -35.656 1.00 92.44 178 ALA A N 1
ATOM 1433 C CA . ALA A 1 178 ? 21.941 -6.374 -37.082 1.00 92.44 178 ALA A CA 1
ATOM 1434 C C . ALA A 1 178 ? 23.114 -5.645 -37.756 1.00 92.44 178 ALA A C 1
ATOM 1436 O O . ALA A 1 178 ? 23.537 -6.043 -38.842 1.00 92.44 178 ALA A O 1
ATOM 1437 N N . GLU A 1 179 ? 23.682 -4.623 -37.111 1.00 91.12 179 GLU A N 1
ATOM 1438 C CA . GLU A 1 179 ? 24.880 -3.932 -37.594 1.00 91.12 179 GLU A CA 1
ATOM 1439 C C . GLU A 1 179 ? 26.096 -4.866 -37.618 1.00 91.12 179 GLU A C 1
ATOM 1441 O O . GLU A 1 179 ? 26.791 -4.944 -38.633 1.00 91.12 179 GLU A O 1
ATOM 1446 N N . ALA A 1 180 ? 26.315 -5.644 -36.553 1.00 91.12 180 ALA A N 1
ATOM 1447 C CA . ALA A 1 180 ? 27.390 -6.631 -36.495 1.00 91.12 180 ALA A CA 1
ATOM 1448 C C . ALA A 1 180 ? 27.266 -7.670 -37.621 1.00 91.12 180 ALA A C 1
ATOM 1450 O O . ALA A 1 180 ? 28.245 -7.931 -38.320 1.00 91.12 180 ALA A O 1
ATOM 1451 N N . LYS A 1 181 ? 26.055 -8.191 -37.870 1.00 91.94 181 LYS A N 1
ATOM 1452 C CA . LYS A 1 181 ? 25.783 -9.120 -38.980 1.00 91.94 181 LYS A CA 1
ATOM 1453 C C . LYS A 1 181 ? 26.034 -8.482 -40.347 1.00 91.94 181 LYS A C 1
ATOM 1455 O O . LYS A 1 181 ? 26.644 -9.116 -41.205 1.00 91.94 181 LYS A O 1
ATOM 1460 N N . LYS A 1 182 ? 25.613 -7.228 -40.562 1.00 92.31 182 LYS A N 1
ATOM 1461 C CA . LYS A 1 182 ? 25.892 -6.489 -41.809 1.00 92.31 182 LYS A CA 1
ATOM 1462 C C . LYS A 1 182 ? 27.394 -6.284 -42.013 1.00 92.31 182 LYS A C 1
ATOM 1464 O O . LYS A 1 182 ? 27.895 -6.513 -43.112 1.00 92.31 182 LYS A O 1
ATOM 1469 N N . ARG A 1 183 ? 28.121 -5.901 -40.959 1.00 90.62 183 ARG A N 1
ATOM 1470 C CA . ARG A 1 183 ? 29.577 -5.721 -40.997 1.00 90.62 183 ARG A CA 1
ATOM 1471 C C . ARG A 1 183 ? 30.300 -7.037 -41.280 1.00 90.62 183 ARG A C 1
ATOM 1473 O O . ARG A 1 183 ? 31.234 -7.051 -42.075 1.00 90.62 183 ARG A O 1
ATOM 1480 N N . GLU A 1 184 ? 29.859 -8.137 -40.676 1.00 90.00 184 GLU A N 1
ATOM 1481 C CA . GLU A 1 184 ? 30.418 -9.468 -40.918 1.00 90.00 184 GLU A CA 1
ATOM 1482 C C . GLU A 1 184 ? 30.150 -9.946 -42.355 1.00 90.00 184 GLU A C 1
ATOM 1484 O O . GLU A 1 184 ? 31.061 -10.444 -43.015 1.00 90.00 184 GLU A O 1
ATOM 1489 N N . ALA A 1 185 ? 28.935 -9.740 -42.875 1.00 90.44 185 ALA A N 1
ATOM 1490 C CA . ALA A 1 185 ? 28.589 -10.069 -44.257 1.00 90.44 185 ALA A CA 1
ATOM 1491 C C . ALA A 1 185 ? 29.424 -9.262 -45.268 1.00 90.44 185 ALA A C 1
ATOM 1493 O O . ALA A 1 185 ? 29.985 -9.842 -46.197 1.00 90.44 185 ALA A O 1
ATOM 1494 N N . ALA A 1 186 ? 29.587 -7.953 -45.044 1.00 90.19 186 ALA A N 1
ATOM 1495 C CA . ALA A 1 186 ? 30.431 -7.094 -45.878 1.00 90.19 186 ALA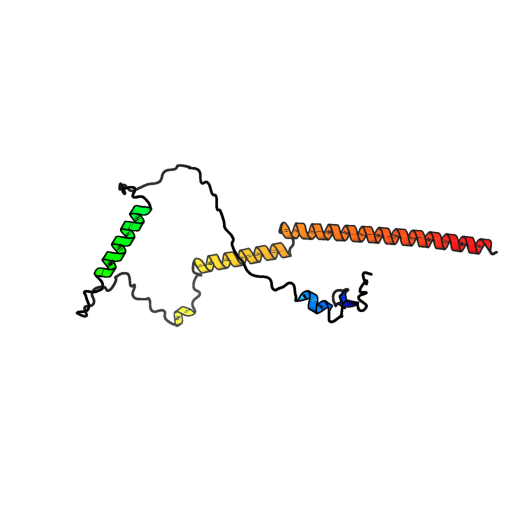 A CA 1
ATOM 1496 C C . ALA A 1 186 ? 31.925 -7.466 -45.795 1.00 90.19 186 ALA A C 1
ATOM 1498 O O . ALA A 1 186 ? 32.652 -7.375 -46.784 1.00 90.19 186 ALA A O 1
ATOM 1499 N N . ALA A 1 187 ? 32.404 -7.907 -44.628 1.00 88.75 187 ALA A N 1
ATOM 1500 C CA . ALA A 1 187 ? 33.776 -8.386 -44.469 1.00 88.75 187 ALA A CA 1
ATOM 1501 C C . ALA A 1 187 ? 34.015 -9.723 -45.193 1.00 88.75 187 ALA A C 1
ATOM 1503 O O . ALA A 1 187 ? 35.094 -9.928 -45.749 1.00 88.75 187 ALA A O 1
ATOM 1504 N N . LYS A 1 188 ? 33.018 -10.619 -45.219 1.00 88.12 188 LYS A N 1
ATOM 1505 C CA . LYS A 1 188 ? 33.081 -11.890 -45.962 1.00 88.12 188 LYS A CA 1
ATOM 1506 C C . LYS A 1 188 ? 33.043 -11.674 -47.473 1.00 88.12 188 LYS A C 1
ATOM 1508 O O . LYS A 1 188 ? 33.841 -12.285 -48.172 1.00 88.12 188 LYS A O 1
ATOM 1513 N N . SER A 1 189 ? 32.194 -10.775 -47.976 1.00 82.62 189 SER A N 1
ATOM 1514 C CA . SER A 1 189 ? 32.121 -10.486 -49.416 1.00 82.62 189 SER A CA 1
ATOM 1515 C C . SER A 1 189 ? 33.379 -9.811 -49.965 1.00 82.62 189 SER A C 1
ATOM 1517 O O . SER A 1 189 ? 33.654 -9.925 -51.148 1.00 82.62 189 SER A O 1
ATOM 1519 N N . LYS A 1 190 ? 34.142 -9.101 -49.124 1.00 81.62 190 LYS A N 1
ATOM 1520 C CA . LYS A 1 190 ? 35.388 -8.418 -49.516 1.00 81.62 190 LYS A CA 1
ATOM 1521 C C . LYS A 1 190 ? 36.632 -9.321 -49.471 1.00 81.62 190 LYS A C 1
ATOM 1523 O O . LYS A 1 190 ? 37.714 -8.874 -49.833 1.00 81.62 190 LYS A O 1
ATOM 1528 N N . ARG A 1 191 ? 36.497 -10.553 -48.964 1.00 74.06 191 ARG A N 1
ATOM 1529 C CA . ARG A 1 191 ? 37.567 -11.566 -48.872 1.00 74.06 191 ARG A CA 1
ATOM 1530 C C . ARG A 1 191 ? 37.552 -12.587 -50.018 1.00 74.06 191 ARG A C 1
ATOM 1532 O O . ARG A 1 191 ? 38.428 -13.447 -50.032 1.00 74.06 191 ARG A O 1
ATOM 1539 N N . ILE A 1 192 ? 36.563 -12.508 -50.907 1.00 58.78 192 ILE A N 1
ATOM 1540 C CA . ILE A 1 192 ? 36.434 -13.292 -52.145 1.00 58.78 192 ILE A CA 1
ATOM 1541 C C . ILE A 1 192 ? 36.905 -12.403 -53.292 1.00 58.78 192 ILE A C 1
ATOM 1543 O O . ILE A 1 192 ? 37.632 -12.922 -54.162 1.00 58.78 192 ILE A O 1
#

Radius of gyration: 39.56 Å; chains: 1; bounding box: 79×56×121 Å

Foldseek 3Di:
DDDDPPLPDWDQDPVRDTDRPDPVVVVVVPPPPDDDDDDDDDDPPPDDDDDDDDDDDDDDDPPPCDDPVRVVVVVVVVVVVVVVVVPPDPDDDDPPDPPPVPPPDDPDDPVNVPDDDDQDPVRVVVVVVVVVVVVVVVCLVVLNDPVSVVVVVVVVVVVVVVVVVVVVVVVVVVVVVVVVVVVVVVVVVVVD

Organism: NCBI:txid1314783

Sequence (192 aa):
MSGRVQLQHLELDENGTAVSTDKWAKRDKDVDEESEDESEEEEEESEDSEEEVDEGTSSKQPQQELTRAERRELKKKKGQQQKQEEDEDDSDQEPILANPNITVGKKLNIADLGAPRELTRRERDEKEKKEAKERYWKLHEQGKTEQAKADLARLAKIRADREAAQAKRKAEAEARAAEAKKREAAAKSKRI

Secondary structure (DSSP, 8-state):
---------EEE-TTS-EEE--HHHHHTTSSSS----------------------------------HHHHHHHHHHHHHHHTTSSSS-------TT--TTS-------GGGGSS-PPPPHHHHHHHHHHHHHHHHHHHHHTT-SHHHHHHHHHHHHHHHHHHHHHHHHHHHHHHHHHHHHHHHHHHHHTT-

pLDDT: mean 71.92, std 20.88, range [30.41, 97.94]

InterPro domains:
  IPR019380 Casein kinase substrate, phosphoprotein PP28 [PF10252] (99-174)
  IPR039876 28kDa heat- and acid-stable phosphoprotein [PTHR22055] (30-187)